Protein AF-A0A183E794-F1 (afdb_monomer)

Secondary structure (DSSP, 8-state):
--TTT----------SEEEEEEEE-TTSSEEEEEEEE--SSSS-EEEEEEEE-SSSS-EEEEEE-SSEEEEEEEPTTSSEEEEEEE-SSEEEEEEEE--TTSSS-EEEEEPPPEET--EEEE-TTSSEEEEE--S-TT-EEEEEE-SSSS-EEEEEEE-TT--EEEE-TTSSEEEEEE-GGG-SS--EEEEEETT--EEEEEE-TT-----PPP-------HHHHHHHHHHHHHHHHHHHHHHHHHHHHHTT-

Mean predicted aligned error: 6.72 Å

pLDDT: mean 90.17, std 8.59, range [39.03, 98.19]

Foldseek 3Di:
DDPPVPDDQDDDDDPQWDDWDWAAAPVNQKIKIWTWHDDVDPHTWIKIWMWGNPDPHTDIAIDTDPAAWQEKDDFHVFQKIWTWGDDPFWIKIWMWGDDVVDRHTHTQDIDDTDGAFRDKDAQLVGQKIWTWHALAQFTKIWIWGRPDSHIDTLDIDTDGQFHDWDHANRSQKIKTFRAPVSDPDFGWMWIAGSSGHTDDTDTDPHHHDDDHDDDDDDDDDPVVVVVCVVCVVVVVVVVVVVVVVVVVVVVVD

Nearest PDB structures (foldseek):
  9bln-assembly1_U  TM=9.474E-01  e=1.800E-17  Homo sapiens
  8oz0-assembly1_I  TM=9.091E-01  e=5.716E-17  Homo sapiens
  5a5u-assembly1_B  TM=8.959E-01  e=1.758E-14  Oryctolagus cuniculus
  7qp7-assembly1_1  TM=9.131E-01  e=5.818E-15  Homo sapiens
  8pj2-assembly1_1  TM=8.937E-01  e=4.566E-14  Homo sapiens

InterPro domains:
  IPR011042 Six-bladed beta-propeller, TolB-like [G3DSA:2.120.10.30] (15-206)
  IPR011400 Eukaryotic translation initiation factor 3 subunit B [PTHR14068] (1-251)
  IPR013979 Translation initiation factor, beta propellor-like domain [PF08662] (13-209)

Radius of gyration: 21.11 Å; Cα contacts (8 Å, |Δi|>4): 544; chains: 1; bounding box: 48×58×54 Å

Structure (mmCIF, N/CA/C/O backbone):
data_AF-A0A183E794-F1
#
_entry.id   AF-A0A183E794-F1
#
loop_
_atom_site.group_PDB
_atom_site.id
_atom_site.type_symbol
_atom_site.label_atom_id
_atom_site.label_alt_id
_atom_site.label_comp_id
_atom_site.label_asym_id
_atom_site.label_entity_id
_atom_site.label_seq_id
_atom_site.pdbx_PDB_ins_code
_atom_site.Cartn_x
_atom_site.Cartn_y
_atom_site.Cartn_z
_atom_site.occupancy
_atom_site.B_iso_or_equiv
_atom_site.auth_seq_id
_atom_site.auth_comp_id
_atom_site.auth_asym_id
_atom_site.auth_atom_id
_atom_site.pdbx_PDB_model_num
ATOM 1 N N . MET A 1 1 ? -22.871 6.370 8.117 1.00 62.88 1 MET A N 1
ATOM 2 C CA . MET A 1 1 ? -24.328 6.125 8.143 1.00 62.88 1 MET A CA 1
ATOM 3 C C . MET A 1 1 ? -24.559 4.835 7.399 1.00 62.88 1 MET A C 1
ATOM 5 O O . MET A 1 1 ? -23.920 4.647 6.373 1.00 62.88 1 MET A O 1
ATOM 9 N N . GLU A 1 2 ? -25.387 3.951 7.934 1.00 83.31 2 GLU A N 1
ATOM 10 C CA . GLU A 1 2 ? -25.793 2.742 7.220 1.00 83.31 2 GLU A CA 1
ATOM 11 C C . GLU A 1 2 ? -26.715 3.125 6.057 1.00 83.31 2 GLU A C 1
ATOM 13 O O . GLU A 1 2 ? -27.574 3.996 6.200 1.00 83.31 2 GLU A O 1
ATOM 18 N N . PHE A 1 3 ? -26.532 2.497 4.900 1.00 82.62 3 PHE A N 1
ATOM 19 C CA . PHE A 1 3 ? -27.451 2.610 3.774 1.00 82.62 3 PHE A CA 1
ATOM 20 C C . PHE A 1 3 ? -28.180 1.267 3.618 1.00 82.62 3 PHE A C 1
ATOM 22 O O . PHE A 1 3 ? -27.504 0.241 3.635 1.00 82.62 3 PHE A O 1
ATOM 29 N N . PRO A 1 4 ? -29.522 1.236 3.485 1.00 87.69 4 PRO A N 1
ATOM 30 C CA . PRO A 1 4 ? -30.417 2.369 3.221 1.00 87.69 4 PRO A CA 1
ATOM 31 C C . PRO A 1 4 ? -31.032 3.035 4.466 1.00 87.69 4 PRO A C 1
ATOM 33 O O . PRO A 1 4 ? -31.657 4.082 4.324 1.00 87.69 4 PRO A O 1
ATOM 36 N N . SER A 1 5 ? -30.864 2.479 5.674 1.00 90.81 5 SER A N 1
ATOM 37 C CA . SER A 1 5 ? -31.567 2.930 6.897 1.00 90.81 5 SER A CA 1
ATOM 38 C C . SER A 1 5 ? -31.250 4.373 7.325 1.00 90.81 5 SER A C 1
ATOM 40 O O . SER A 1 5 ? -31.976 4.961 8.125 1.00 90.81 5 SER A O 1
ATOM 42 N N . LYS A 1 6 ? -30.143 4.943 6.827 1.00 89.56 6 LYS A N 1
ATOM 43 C CA . LYS A 1 6 ? -29.558 6.237 7.221 1.00 89.56 6 LYS A CA 1
ATOM 44 C C . LYS A 1 6 ? -29.230 6.331 8.715 1.00 89.56 6 LYS A C 1
ATOM 46 O O . LYS A 1 6 ? -28.924 7.414 9.216 1.00 89.56 6 LYS A O 1
ATOM 51 N N . LYS A 1 7 ? -29.216 5.206 9.439 1.00 90.50 7 LYS A N 1
ATOM 52 C CA . LYS A 1 7 ? -28.886 5.186 10.864 1.00 90.50 7 LYS A CA 1
ATOM 53 C C . LYS A 1 7 ? -27.408 5.515 11.069 1.00 90.50 7 LYS A C 1
ATOM 55 O O . LYS A 1 7 ? -26.509 5.029 10.372 1.00 90.50 7 LYS A O 1
ATOM 60 N N . LYS A 1 8 ? -27.128 6.366 12.053 1.00 89.19 8 LYS A N 1
ATOM 61 C CA . LYS A 1 8 ? -25.763 6.679 12.473 1.00 89.19 8 LYS A CA 1
ATOM 62 C C . LYS A 1 8 ? -25.237 5.556 13.370 1.00 89.19 8 LYS A C 1
ATOM 64 O O . LYS A 1 8 ? -25.681 5.428 14.502 1.00 89.19 8 LYS A O 1
ATOM 69 N N . LEU A 1 9 ? -24.291 4.769 12.857 1.00 89.31 9 LEU A N 1
ATOM 70 C CA . LEU A 1 9 ? -23.692 3.646 13.591 1.00 89.31 9 LEU A CA 1
ATOM 71 C C . LEU A 1 9 ? -22.600 4.091 14.577 1.00 89.31 9 LEU A C 1
ATOM 73 O O . LEU A 1 9 ? -22.528 3.599 15.694 1.00 89.31 9 LEU A O 1
ATOM 77 N N . ARG A 1 10 ? -21.755 5.051 14.180 1.00 90.38 10 ARG A N 1
ATOM 78 C CA . ARG A 1 10 ? -20.635 5.545 14.994 1.00 90.38 10 ARG A CA 1
ATOM 79 C C . ARG A 1 10 ? -20.329 7.004 14.667 1.00 90.38 10 ARG A C 1
ATOM 81 O O . ARG A 1 10 ? -20.550 7.453 13.542 1.00 90.38 10 ARG A O 1
ATOM 88 N N . ALA A 1 11 ? -19.819 7.744 15.648 1.00 90.25 11 ALA A N 1
ATOM 89 C CA . ALA A 1 11 ? -19.106 8.996 15.420 1.00 90.25 11 ALA A CA 1
ATOM 90 C C . ALA A 1 11 ? -17.963 9.153 16.412 1.00 90.25 11 ALA A C 1
ATOM 92 O O . ALA A 1 11 ? -18.148 8.945 17.607 1.00 90.25 11 ALA A O 1
ATOM 93 N N . GLN A 1 12 ? -16.823 9.594 15.893 1.00 90.62 12 GLN A N 1
ATOM 94 C CA . GLN A 1 12 ? -15.693 10.064 16.674 1.00 90.62 12 GLN A CA 1
ATOM 95 C C . GLN A 1 12 ? -15.629 11.584 16.528 1.00 90.62 12 GLN A C 1
ATOM 97 O O . GLN A 1 12 ? -15.683 12.100 15.413 1.00 90.62 12 GLN A O 1
ATOM 102 N N . ARG A 1 13 ? -15.553 12.308 17.647 1.00 92.38 13 ARG A N 1
ATOM 103 C CA . ARG A 1 13 ? -15.325 13.758 17.639 1.00 92.38 13 ARG A CA 1
ATOM 104 C C . ARG A 1 13 ? -13.831 14.003 17.813 1.00 92.38 13 ARG A C 1
ATOM 106 O O . ARG A 1 13 ? -13.244 13.507 18.772 1.00 92.38 13 ARG A O 1
ATOM 113 N N . ILE A 1 14 ? -13.238 14.741 16.883 1.00 91.69 14 ILE A N 1
ATOM 114 C CA . ILE A 1 14 ? -11.827 15.130 16.901 1.00 91.69 14 ILE A CA 1
ATOM 115 C C . ILE A 1 14 ? -11.792 16.651 16.772 1.00 91.69 14 ILE A C 1
ATOM 117 O O . ILE A 1 14 ? -12.511 17.216 15.952 1.00 91.69 14 ILE A O 1
ATOM 121 N N . PHE A 1 15 ? -11.001 17.307 17.616 1.00 90.25 15 PHE A N 1
ATOM 122 C CA . PHE A 1 15 ? -10.906 18.763 17.666 1.00 90.25 15 PHE A CA 1
ATOM 123 C C . PHE A 1 15 ? -9.610 19.249 17.022 1.00 90.25 15 PHE A C 1
ATOM 125 O O . PHE A 1 15 ? -8.628 18.510 16.952 1.00 90.25 15 PHE A O 1
ATOM 132 N N . SER A 1 16 ? -9.630 20.505 16.573 1.00 91.94 16 SER A N 1
ATOM 133 C CA . SER A 1 16 ? -8.487 21.195 15.969 1.00 91.94 16 SER A CA 1
ATOM 134 C C . SER A 1 16 ? -7.890 20.490 14.747 1.00 91.94 16 SER A C 1
ATOM 136 O O . SER A 1 16 ? -6.675 20.476 14.570 1.00 91.94 16 SER A O 1
ATOM 138 N N . VAL A 1 17 ? -8.738 19.887 13.913 1.00 93.06 17 VAL A N 1
ATOM 139 C CA . VAL A 1 17 ? -8.325 19.185 12.691 1.00 93.06 17 VAL A CA 1
ATOM 140 C C . VAL A 1 17 ? -8.197 20.174 11.538 1.00 93.06 17 VAL A C 1
ATOM 142 O O . VAL A 1 17 ? -9.116 20.957 11.301 1.00 93.06 17 VAL A O 1
ATOM 145 N N . SER A 1 18 ? -7.086 20.114 10.809 1.00 92.56 18 SER A N 1
ATOM 146 C CA . SER A 1 18 ? -6.865 20.905 9.594 1.00 92.56 18 SER A CA 1
ATOM 147 C C . SER A 1 18 ? -7.159 20.134 8.319 1.00 92.56 18 SER A C 1
ATOM 149 O O . SER A 1 18 ? -7.733 20.681 7.381 1.00 92.56 18 SER A O 1
ATOM 151 N N . SER A 1 19 ? -6.784 18.857 8.291 1.00 92.88 19 SER A N 1
ATOM 152 C CA . SER A 1 19 ? -6.969 17.981 7.143 1.00 92.88 19 SER A CA 1
ATOM 153 C C . SER A 1 19 ? -7.341 16.571 7.598 1.00 92.88 19 SER A C 1
ATOM 155 O O . SER A 1 19 ? -6.956 16.121 8.682 1.00 92.88 19 SER A O 1
ATOM 157 N N . ALA A 1 20 ? -8.125 15.880 6.769 1.00 94.75 20 ALA A N 1
ATOM 158 C CA . ALA A 1 20 ? -8.504 14.493 6.990 1.00 94.75 20 ALA A CA 1
ATOM 159 C C . ALA A 1 20 ? -8.452 13.706 5.677 1.00 94.75 20 ALA A C 1
ATOM 161 O O . ALA A 1 20 ? -9.029 14.129 4.675 1.00 94.75 20 ALA A O 1
ATOM 162 N N . HIS A 1 21 ? -7.794 12.548 5.696 1.00 96.75 21 HIS A N 1
ATOM 163 C CA . HIS A 1 21 ? -7.716 11.626 4.562 1.00 96.75 21 HIS A CA 1
ATOM 164 C C . HIS A 1 21 ? -8.281 10.267 4.970 1.00 96.75 21 HIS A C 1
ATOM 166 O O . HIS A 1 21 ? -7.918 9.728 6.012 1.00 96.75 21 HIS A O 1
ATOM 172 N N . LEU A 1 22 ? -9.187 9.721 4.159 1.00 97.12 22 LEU A N 1
ATOM 173 C CA . LEU A 1 22 ? -9.930 8.501 4.471 1.00 97.12 22 LEU A CA 1
ATOM 174 C C . LEU A 1 22 ? -9.471 7.342 3.582 1.00 97.12 22 LEU A C 1
ATOM 176 O O . LEU A 1 22 ? -9.500 7.445 2.356 1.00 97.12 22 LEU A O 1
ATOM 180 N N . PHE A 1 23 ? -9.113 6.223 4.205 1.00 97.06 23 PHE A N 1
ATOM 181 C CA . PHE A 1 23 ? -8.609 5.017 3.556 1.00 97.06 23 PHE A CA 1
ATOM 182 C C . PHE A 1 23 ? -9.483 3.823 3.936 1.00 97.06 23 PHE A C 1
ATOM 184 O O . PHE A 1 23 ? -9.354 3.256 5.024 1.00 97.06 23 PHE A O 1
ATOM 191 N N . TRP A 1 24 ? -10.378 3.434 3.033 1.00 95.56 24 TRP A N 1
ATOM 192 C CA . TRP A 1 24 ? -11.158 2.208 3.177 1.00 95.56 24 TRP A CA 1
ATOM 193 C C . TRP A 1 24 ? -10.325 0.999 2.784 1.00 95.56 24 TRP A C 1
ATOM 195 O O . TRP A 1 24 ? -9.630 1.011 1.763 1.00 95.56 24 TRP A O 1
ATOM 205 N N . ASN A 1 25 ? -10.429 -0.068 3.564 1.00 93.31 25 ASN A N 1
ATOM 206 C CA . ASN A 1 25 ? -9.899 -1.344 3.128 1.00 93.31 25 ASN A CA 1
ATOM 207 C C . ASN A 1 25 ? -10.763 -1.922 1.989 1.00 93.31 25 ASN A C 1
ATOM 209 O O . ASN A 1 25 ? -11.907 -1.519 1.770 1.00 93.31 25 ASN A O 1
ATOM 213 N N . LYS A 1 26 ? -10.220 -2.891 1.246 1.00 88.31 26 LYS A N 1
ATOM 214 C CA . LYS A 1 26 ? -10.883 -3.436 0.046 1.00 88.31 26 LYS A CA 1
ATOM 215 C C . LYS A 1 26 ? -12.232 -4.103 0.321 1.00 88.31 26 LYS A C 1
ATOM 217 O O . LYS A 1 26 ? -13.080 -4.094 -0.564 1.00 88.31 26 LYS A O 1
ATOM 222 N N . ASN A 1 27 ? -12.427 -4.638 1.525 1.00 88.88 27 ASN A N 1
ATOM 223 C CA . ASN A 1 27 ? -13.662 -5.324 1.905 1.00 88.88 27 ASN A CA 1
ATOM 224 C C . ASN A 1 27 ? -14.712 -4.370 2.498 1.00 88.88 27 ASN A C 1
ATOM 226 O O . ASN A 1 27 ? -15.841 -4.788 2.727 1.00 88.88 27 ASN A O 1
ATOM 230 N N . GLY A 1 28 ? -14.360 -3.102 2.741 1.00 90.94 28 GLY A N 1
ATOM 231 C CA . GLY A 1 28 ? -15.245 -2.113 3.360 1.00 90.94 28 GLY A CA 1
ATOM 232 C C . GLY A 1 28 ? -15.526 -2.352 4.847 1.00 90.94 28 GLY A C 1
ATOM 233 O O . GLY A 1 28 ? -16.407 -1.705 5.404 1.00 90.94 28 GLY A O 1
ATOM 234 N N . ASP A 1 29 ? -14.797 -3.263 5.492 1.00 91.56 29 ASP A N 1
ATOM 235 C CA . ASP A 1 29 ? -14.970 -3.601 6.908 1.00 91.56 29 ASP A CA 1
ATOM 236 C C . ASP A 1 29 ? -14.105 -2.736 7.844 1.00 91.56 29 ASP A C 1
ATOM 238 O O . ASP A 1 29 ? -14.343 -2.704 9.051 1.00 91.56 29 ASP A O 1
ATOM 242 N N . ARG A 1 30 ? -13.130 -1.998 7.298 1.00 94.00 30 ARG A N 1
ATOM 243 C CA . ARG A 1 30 ? -12.239 -1.110 8.048 1.00 94.00 30 ARG A CA 1
ATOM 244 C C . ARG A 1 30 ? -12.015 0.208 7.331 1.00 94.00 30 ARG A C 1
ATOM 246 O O . ARG A 1 30 ? -11.861 0.262 6.108 1.00 94.00 30 ARG A O 1
ATOM 253 N N . LEU A 1 31 ? -11.922 1.264 8.128 1.00 95.62 31 LEU A N 1
ATOM 254 C CA . LEU A 1 31 ? -11.607 2.615 7.682 1.00 95.62 31 LEU A CA 1
ATOM 255 C C . LEU A 1 31 ? -10.466 3.170 8.531 1.00 95.62 31 LEU A C 1
ATOM 257 O O . LEU A 1 31 ? -10.585 3.231 9.749 1.00 95.62 31 LEU A O 1
ATOM 261 N N . ALA A 1 32 ? -9.395 3.628 7.890 1.00 97.00 32 ALA A N 1
ATOM 262 C CA . ALA A 1 32 ? -8.411 4.498 8.522 1.00 97.00 32 ALA A CA 1
ATOM 263 C C . ALA A 1 32 ? -8.717 5.950 8.152 1.00 97.00 32 ALA A C 1
ATOM 265 O O . ALA A 1 32 ? -8.878 6.275 6.977 1.00 97.00 32 ALA A O 1
ATOM 266 N N . ALA A 1 33 ? -8.781 6.823 9.146 1.00 97.31 33 ALA A N 1
ATOM 267 C CA . ALA A 1 33 ? -8.783 8.263 8.967 1.00 97.31 33 ALA A CA 1
ATOM 268 C C . ALA A 1 33 ? -7.425 8.794 9.426 1.00 97.31 33 ALA A C 1
ATOM 270 O O . ALA A 1 33 ? -7.069 8.654 10.589 1.00 97.31 33 ALA A O 1
ATOM 271 N N . HIS A 1 34 ? -6.650 9.366 8.512 1.00 97.44 34 HIS A N 1
ATOM 272 C CA . HIS A 1 34 ? -5.503 10.186 8.880 1.00 97.44 34 HIS A CA 1
ATOM 273 C C . HIS A 1 34 ? -6.007 11.596 9.178 1.00 97.44 34 HIS A C 1
ATOM 275 O O . HIS A 1 34 ? -6.715 12.165 8.343 1.00 97.44 34 HIS A O 1
ATOM 281 N N . THR A 1 35 ? -5.637 12.158 10.327 1.00 96.00 35 THR A N 1
ATOM 282 C CA . THR A 1 35 ? -5.944 13.544 10.691 1.00 96.00 35 THR A CA 1
ATOM 283 C C . THR A 1 35 ? -4.687 14.317 11.062 1.00 96.00 35 THR A C 1
ATOM 285 O O . THR A 1 35 ? -3.868 13.856 11.858 1.00 96.00 35 THR A O 1
ATOM 288 N N . GLU A 1 36 ? -4.560 15.528 10.525 1.00 94.56 36 GLU A N 1
ATOM 289 C CA . GLU A 1 36 ? -3.590 16.515 11.002 1.00 94.56 36 GLU A CA 1
ATOM 290 C C . GLU A 1 36 ? -4.268 17.435 12.008 1.00 94.56 36 GLU A C 1
ATOM 292 O O . GLU A 1 36 ? -5.345 17.982 11.746 1.00 94.56 36 GLU A O 1
ATOM 297 N N . ARG A 1 37 ? -3.653 17.582 13.182 1.00 91.19 37 ARG A N 1
ATOM 298 C CA . ARG A 1 37 ? -4.234 18.315 14.306 1.00 91.19 37 ARG A CA 1
ATOM 299 C C . ARG A 1 37 ? -3.317 19.446 14.745 1.00 91.19 37 ARG A C 1
ATOM 301 O O . ARG A 1 37 ? -2.137 19.224 15.003 1.00 91.19 37 ARG A O 1
ATOM 308 N N . TYR A 1 38 ? -3.867 20.643 14.911 1.00 85.19 38 TYR A N 1
ATOM 309 C CA . TYR A 1 38 ? -3.161 21.767 15.517 1.00 85.19 38 TYR A CA 1
ATOM 310 C C . TYR A 1 38 ? -3.427 21.802 17.020 1.00 85.19 38 TYR A C 1
ATOM 312 O O . TYR A 1 38 ? -4.559 21.948 17.478 1.00 85.19 38 TYR A O 1
ATOM 320 N N . GLN A 1 39 ? -2.374 21.706 17.820 1.00 74.25 39 GLN A N 1
ATOM 321 C CA . GLN A 1 39 ? -2.439 22.186 19.199 1.00 74.25 39 GLN A CA 1
ATOM 322 C C . GLN A 1 39 ? -1.945 23.632 19.245 1.00 74.25 39 GLN A C 1
ATOM 324 O O . GLN A 1 39 ? -1.486 24.165 18.246 1.00 74.25 39 GLN A O 1
ATOM 329 N N . LYS A 1 40 ? -1.982 24.276 20.415 1.00 68.62 40 LYS A N 1
ATOM 330 C CA . LYS A 1 40 ? -1.431 25.631 20.628 1.00 68.62 40 LYS A CA 1
ATOM 331 C C . LYS A 1 40 ? 0.063 25.784 20.233 1.00 68.62 40 LYS A C 1
ATOM 333 O O . LYS A 1 40 ? 0.603 26.876 20.348 1.00 68.62 40 LYS A O 1
ATOM 338 N N . LYS A 1 41 ? 0.739 24.702 19.816 1.00 60.38 41 LYS A N 1
ATOM 339 C CA . LYS A 1 41 ? 2.111 24.667 19.289 1.00 60.38 41 LYS A CA 1
ATOM 340 C C . LYS A 1 41 ? 2.116 24.847 17.765 1.00 60.38 41 LYS A C 1
ATOM 342 O O . LYS A 1 41 ? 1.203 24.410 17.082 1.00 60.38 41 LYS A O 1
ATOM 347 N N . ILE A 1 42 ? 3.200 25.426 17.250 1.00 68.38 42 ILE A N 1
ATOM 348 C CA . ILE A 1 42 ? 3.377 25.810 15.837 1.00 68.38 42 ILE A CA 1
ATOM 349 C C . ILE A 1 42 ? 3.315 24.609 14.867 1.00 68.38 42 ILE A C 1
ATOM 351 O O . ILE A 1 42 ? 2.900 24.778 13.724 1.00 68.38 42 ILE A O 1
ATOM 355 N N . ASN A 1 43 ? 3.659 23.394 15.315 1.00 77.25 43 ASN A N 1
ATOM 356 C CA . ASN A 1 43 ? 3.723 22.215 14.446 1.00 77.25 43 ASN A CA 1
ATOM 357 C C . ASN A 1 43 ? 2.481 21.315 14.598 1.00 77.25 43 ASN A C 1
ATOM 359 O O . ASN A 1 43 ? 2.135 20.963 15.733 1.00 77.25 43 ASN A O 1
ATOM 363 N N . PRO A 1 44 ? 1.835 20.906 13.487 1.00 84.44 44 PRO A N 1
ATOM 364 C CA . PRO A 1 44 ? 0.716 19.972 13.526 1.00 84.44 44 PRO A CA 1
ATOM 365 C C . PRO A 1 44 ? 1.179 18.571 13.952 1.00 84.44 44 PRO A C 1
ATOM 367 O O . PRO A 1 44 ? 2.296 18.153 13.646 1.00 84.44 44 PRO A O 1
ATOM 370 N N . THR A 1 45 ? 0.315 17.831 14.649 1.00 90.50 45 THR A N 1
ATOM 371 C CA . THR A 1 45 ? 0.525 16.415 14.982 1.00 90.50 45 THR A CA 1
ATOM 372 C C . THR A 1 45 ? -0.347 15.533 14.096 1.00 90.50 45 THR A C 1
ATOM 374 O O . THR A 1 45 ? -1.550 15.773 13.968 1.00 90.50 45 THR A O 1
ATOM 377 N N . SER A 1 46 ? 0.239 14.491 13.504 1.00 94.25 46 SER A N 1
ATOM 378 C CA . SER A 1 46 ? -0.487 13.540 12.656 1.00 94.25 46 SER A CA 1
ATOM 379 C C . SER A 1 46 ? -0.981 12.352 13.480 1.00 94.25 46 SER A C 1
ATOM 381 O O . SER A 1 46 ? -0.248 11.789 14.298 1.00 94.25 46 SER A O 1
ATOM 383 N N . HIS A 1 47 ? -2.229 11.954 13.261 1.00 95.19 47 HIS A N 1
ATOM 384 C CA . HIS A 1 47 ? -2.862 10.814 13.918 1.00 95.19 47 HIS A CA 1
ATOM 385 C C . HIS A 1 47 ? -3.538 9.909 12.894 1.00 95.19 47 HIS A C 1
ATOM 387 O O . HIS A 1 47 ? -3.948 10.367 11.828 1.00 95.19 47 HIS A O 1
ATOM 393 N N . ILE A 1 48 ? -3.672 8.629 13.234 1.00 96.56 48 ILE A N 1
ATOM 394 C CA . ILE A 1 48 ? -4.497 7.680 12.491 1.00 96.56 48 ILE A CA 1
ATOM 395 C C . ILE A 1 48 ? -5.564 7.121 13.427 1.00 96.56 48 ILE A C 1
ATOM 397 O O . ILE A 1 48 ? -5.254 6.541 14.472 1.00 96.56 48 ILE A O 1
ATOM 401 N N . GLU A 1 49 ? -6.822 7.272 13.026 1.00 95.25 49 GLU A N 1
ATOM 402 C CA . GLU A 1 49 ? -7.972 6.637 13.653 1.00 95.25 49 GLU A CA 1
ATOM 403 C C . GLU A 1 49 ? -8.430 5.452 12.811 1.00 95.25 49 GLU A C 1
ATOM 405 O O . GLU A 1 49 ? -8.800 5.609 11.650 1.00 95.25 49 GLU A O 1
ATOM 410 N N . ILE A 1 50 ? -8.434 4.263 13.398 1.00 95.56 50 ILE A N 1
ATOM 411 C CA . ILE A 1 50 ? -8.854 3.031 12.737 1.00 95.56 50 ILE A CA 1
ATOM 412 C C . ILE A 1 50 ? -10.218 2.639 13.278 1.00 95.56 50 ILE A C 1
ATOM 414 O O . ILE A 1 50 ? -10.363 2.349 14.463 1.00 95.56 50 ILE A O 1
ATOM 418 N N . PHE A 1 51 ? -11.206 2.623 12.394 1.00 94.56 51 PHE A N 1
ATOM 419 C CA . PHE A 1 51 ? -12.546 2.125 12.642 1.00 94.56 51 PHE A CA 1
ATOM 420 C C . PHE A 1 51 ? -12.618 0.679 12.152 1.00 94.56 51 PHE A C 1
ATOM 422 O O . PHE A 1 51 ? -12.420 0.437 10.959 1.00 94.56 51 PHE A O 1
ATOM 429 N N . ASP A 1 52 ? -12.914 -0.263 13.046 1.00 92.38 52 ASP A N 1
ATOM 430 C CA . ASP A 1 52 ? -13.172 -1.663 12.690 1.00 92.38 52 ASP A CA 1
ATOM 431 C C . ASP A 1 52 ? -14.670 -1.950 12.810 1.00 92.38 52 ASP A C 1
ATOM 433 O O . ASP A 1 52 ? -15.252 -1.847 13.893 1.00 92.38 52 ASP A O 1
ATOM 437 N N . ALA A 1 53 ? -15.297 -2.262 11.677 1.00 90.81 53 ALA A N 1
ATOM 438 C CA . ALA A 1 53 ? -16.725 -2.522 11.548 1.00 90.81 53 ALA A CA 1
ATOM 439 C C . ALA A 1 53 ? -17.063 -4.022 11.445 1.00 90.81 53 ALA A C 1
ATOM 441 O O . ALA A 1 53 ? -18.208 -4.356 11.148 1.00 90.81 53 ALA A O 1
ATOM 442 N N . ARG A 1 54 ? -16.105 -4.933 11.686 1.00 88.44 54 ARG A N 1
ATOM 443 C CA . ARG A 1 54 ? -16.366 -6.388 11.702 1.00 88.44 54 ARG A CA 1
ATOM 444 C C . ARG A 1 54 ? -17.167 -6.836 12.927 1.00 88.44 54 ARG A C 1
ATOM 446 O O . ARG A 1 54 ? -17.870 -7.842 12.870 1.00 88.44 54 ARG A O 1
ATOM 453 N N . GLY A 1 55 ? -17.024 -6.123 14.044 1.00 83.81 55 GLY A N 1
ATOM 454 C CA . GLY A 1 55 ? -17.754 -6.388 15.283 1.00 83.81 55 GLY A CA 1
ATOM 455 C C . GLY A 1 55 ? -19.190 -5.856 15.259 1.00 83.81 55 GLY A C 1
ATOM 456 O O . GLY A 1 55 ? -19.556 -5.041 14.417 1.00 83.81 55 GLY A O 1
ATOM 457 N N . LYS A 1 56 ? -20.004 -6.280 16.238 1.00 83.06 56 LYS A N 1
ATOM 458 C CA . LYS A 1 56 ? -21.369 -5.754 16.440 1.00 83.06 56 LYS A CA 1
ATOM 459 C C . LYS A 1 56 ? -21.370 -4.237 16.667 1.00 83.06 56 LYS A C 1
ATOM 461 O O . LYS A 1 56 ? -22.255 -3.542 16.177 1.00 83.06 56 LYS A O 1
ATOM 466 N N . ASP A 1 57 ? -20.363 -3.750 17.389 1.00 86.38 57 ASP A N 1
ATOM 467 C CA . ASP A 1 57 ? -20.083 -2.333 17.578 1.00 86.38 57 ASP A CA 1
ATOM 468 C C . ASP A 1 57 ? -18.829 -1.940 16.793 1.00 86.38 57 ASP A C 1
ATOM 470 O O . ASP A 1 57 ? -17.841 -2.675 16.775 1.00 86.38 57 ASP A O 1
ATOM 474 N N . ILE A 1 58 ? -18.854 -0.752 16.178 1.00 90.19 58 ILE A N 1
ATOM 475 C CA . ILE A 1 58 ? -17.691 -0.206 15.470 1.00 90.19 58 ILE A CA 1
ATOM 476 C C . ILE A 1 58 ? -16.665 0.256 16.507 1.00 90.19 58 ILE A C 1
ATOM 478 O O . ILE A 1 58 ? -16.868 1.280 17.179 1.00 90.19 58 ILE A O 1
ATOM 482 N N . SER A 1 59 ? -15.567 -0.488 16.632 1.00 91.19 59 SER A N 1
ATOM 483 C CA . SER A 1 59 ? -14.457 -0.128 17.514 1.00 91.19 59 SER A CA 1
ATOM 484 C C . SER A 1 59 ? -13.604 0.966 16.868 1.00 91.19 59 SER A C 1
ATOM 486 O O . SER A 1 59 ? -13.581 1.115 15.645 1.00 91.19 59 SER A O 1
ATOM 488 N N . VAL A 1 60 ? -12.956 1.790 17.696 1.00 91.75 60 VAL A N 1
ATOM 489 C CA . VAL A 1 60 ? -12.097 2.885 17.227 1.00 91.75 60 VAL A CA 1
ATOM 490 C C . VAL A 1 60 ? -10.777 2.829 17.972 1.00 91.75 60 VAL A C 1
ATOM 492 O O . VAL A 1 60 ? -10.756 2.943 19.197 1.00 91.75 60 VAL A O 1
ATOM 495 N N . LEU A 1 61 ? -9.688 2.685 17.225 1.00 92.25 61 LEU A N 1
ATOM 496 C CA . LEU A 1 61 ? -8.322 2.764 17.728 1.00 92.25 61 LEU A CA 1
ATOM 497 C C . LEU A 1 61 ? -7.713 4.087 17.273 1.00 92.25 61 LEU A C 1
ATOM 499 O O . LEU A 1 61 ? -7.922 4.502 16.139 1.00 92.25 61 LEU A O 1
ATOM 503 N N . SER A 1 62 ? -6.958 4.750 18.142 1.00 92.12 62 SER A N 1
ATOM 504 C CA . SER A 1 62 ? -6.279 6.008 17.822 1.00 92.12 62 SER A CA 1
ATOM 505 C C . SER A 1 62 ? -4.791 5.840 18.069 1.00 92.12 62 SER A C 1
ATOM 507 O O . SER A 1 62 ? -4.391 5.503 19.182 1.00 92.12 62 SER A O 1
ATOM 509 N N . MET A 1 63 ? -3.972 6.130 17.062 1.00 93.94 63 MET A N 1
ATOM 510 C CA . MET A 1 63 ? -2.515 6.101 17.179 1.00 93.94 63 MET A CA 1
ATOM 511 C C . MET A 1 63 ? -1.903 7.434 16.717 1.00 93.94 63 MET A C 1
ATOM 513 O O . MET A 1 63 ? -2.226 7.906 15.626 1.00 93.94 63 MET A O 1
ATOM 517 N N . PRO A 1 64 ? -1.050 8.085 17.528 1.00 94.25 64 PRO A N 1
ATOM 518 C CA . PRO A 1 64 ? -0.237 9.201 17.056 1.00 94.25 64 PRO A CA 1
ATOM 519 C C . PRO A 1 64 ? 0.894 8.696 16.149 1.00 94.25 64 PRO A C 1
ATOM 521 O O . PRO A 1 64 ? 1.427 7.605 16.364 1.00 94.25 64 PRO A O 1
ATOM 524 N N . LEU A 1 65 ? 1.284 9.501 15.163 1.00 94.31 65 LEU A N 1
ATOM 525 C CA . LEU A 1 65 ? 2.482 9.270 14.357 1.00 94.31 65 LEU A CA 1
ATOM 526 C C . LEU A 1 65 ? 3.658 10.070 14.926 1.00 94.31 65 LEU A C 1
ATOM 528 O O . LEU A 1 65 ? 3.489 11.196 15.392 1.00 94.31 65 LEU A O 1
ATOM 532 N N . SER A 1 66 ? 4.853 9.480 14.899 1.00 89.62 66 SER A N 1
ATOM 533 C CA . SER A 1 66 ? 6.083 10.121 15.386 1.00 89.62 66 SER A CA 1
ATOM 534 C C . SER A 1 66 ? 6.673 11.137 14.404 1.00 89.62 66 SER A C 1
ATOM 536 O O . SER A 1 66 ? 7.451 11.994 14.806 1.00 89.62 66 SER A O 1
ATOM 538 N N . GLU A 1 67 ? 6.332 11.016 13.122 1.00 92.56 67 GLU A N 1
ATOM 539 C CA . GLU A 1 67 ? 6.819 11.841 12.014 1.00 92.56 67 GLU A CA 1
ATOM 540 C C . GLU A 1 67 ? 5.645 12.209 11.095 1.00 92.56 67 GLU A C 1
ATOM 542 O O . GLU A 1 67 ? 4.540 11.675 11.245 1.00 92.56 67 GLU A O 1
ATOM 547 N N . SER A 1 68 ? 5.882 13.111 10.140 1.00 93.12 68 SER A N 1
ATOM 548 C CA . SER A 1 68 ? 4.848 13.561 9.210 1.00 93.12 68 SER A CA 1
ATOM 549 C C . SER A 1 68 ? 4.342 12.413 8.344 1.00 93.12 68 SER A C 1
ATOM 551 O O . SER A 1 68 ? 5.115 11.595 7.843 1.00 93.12 68 SER A O 1
ATOM 553 N N . PHE A 1 69 ? 3.029 12.368 8.149 1.00 95.94 69 PHE A N 1
ATOM 554 C CA . PHE A 1 69 ? 2.375 11.408 7.271 1.00 95.94 69 PHE A CA 1
ATOM 555 C C . PHE A 1 69 ? 2.747 11.633 5.798 1.00 95.94 69 PHE A C 1
ATOM 557 O O . PHE A 1 69 ? 2.768 12.769 5.329 1.00 95.94 69 PHE A O 1
ATOM 564 N N . ILE A 1 70 ? 2.988 10.550 5.054 1.00 95.69 70 ILE A N 1
ATOM 565 C CA . ILE A 1 70 ? 3.246 10.587 3.605 1.00 95.69 70 ILE A CA 1
ATOM 566 C C . ILE A 1 70 ? 2.200 9.760 2.852 1.00 95.69 70 ILE A C 1
ATOM 568 O O . ILE A 1 70 ? 1.543 10.268 1.946 1.00 95.69 70 ILE A O 1
ATOM 572 N N . ALA A 1 71 ? 2.045 8.483 3.205 1.00 97.00 71 ALA A N 1
ATOM 573 C CA . ALA A 1 71 ? 1.138 7.568 2.513 1.00 97.00 71 ALA A CA 1
ATOM 574 C C . ALA A 1 71 ? 0.625 6.462 3.440 1.00 97.00 71 ALA A C 1
ATOM 576 O O . ALA A 1 71 ? 1.204 6.177 4.488 1.00 97.00 71 ALA A O 1
ATOM 577 N N . PHE A 1 72 ? -0.459 5.814 3.026 1.00 98.12 72 PHE A N 1
ATOM 578 C CA . PHE A 1 72 ? -1.106 4.733 3.757 1.00 98.12 72 PHE A CA 1
ATOM 579 C C . PHE A 1 72 ? -1.633 3.692 2.778 1.00 98.12 72 PHE A C 1
ATOM 581 O O . PHE A 1 72 ? -2.216 4.070 1.761 1.00 98.12 72 PHE A O 1
ATOM 588 N N . ASP A 1 73 ? -1.510 2.407 3.113 1.00 97.94 73 ASP A N 1
ATOM 589 C CA . ASP A 1 73 ? -2.290 1.367 2.441 1.00 97.94 73 ASP A CA 1
ATOM 590 C C . ASP A 1 73 ? -2.593 0.161 3.343 1.00 97.94 73 ASP A C 1
ATOM 592 O O . ASP A 1 73 ? -1.820 -0.195 4.241 1.00 97.94 73 ASP A O 1
ATOM 596 N N . TRP A 1 74 ? -3.733 -0.474 3.074 1.00 97.38 74 TRP A 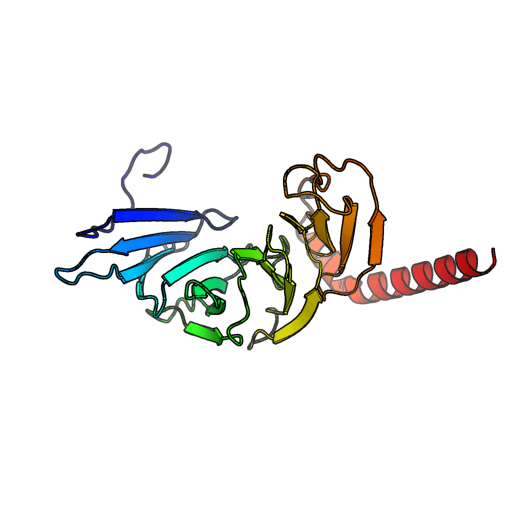N 1
ATOM 597 C CA . TRP A 1 74 ? -4.221 -1.668 3.765 1.00 97.38 74 TRP A CA 1
ATOM 598 C C . TRP A 1 74 ? -3.727 -2.941 3.082 1.00 97.38 74 TRP A C 1
ATOM 600 O O . TRP A 1 74 ? -3.772 -3.032 1.856 1.00 97.38 74 TRP A O 1
ATOM 610 N N . GLU A 1 75 ? -3.395 -3.976 3.857 1.00 96.12 75 GLU A N 1
ATOM 611 C CA . GLU A 1 75 ? -3.316 -5.328 3.303 1.00 96.12 75 GLU A CA 1
ATOM 612 C C . GLU A 1 75 ? -4.717 -5.775 2.837 1.00 96.12 75 GLU A C 1
ATOM 614 O O . GLU A 1 75 ? -5.670 -5.765 3.630 1.00 96.12 75 GLU A O 1
ATOM 619 N N . PRO A 1 76 ? -4.890 -6.189 1.568 1.00 92.12 76 PRO A N 1
ATOM 620 C CA . PRO A 1 76 ? -6.167 -6.694 1.090 1.00 92.12 76 PRO A CA 1
ATOM 621 C C . PRO A 1 76 ? -6.600 -7.940 1.861 1.00 92.12 76 PRO A C 1
ATOM 623 O O . PRO A 1 76 ? -5.857 -8.911 1.949 1.00 92.12 76 PRO A O 1
ATOM 626 N N . SER A 1 77 ? -7.825 -7.921 2.393 1.00 84.00 77 SER A N 1
ATOM 627 C CA . SER A 1 77 ? -8.405 -9.018 3.187 1.00 84.00 77 SER A CA 1
ATOM 628 C C . SER A 1 77 ? -7.567 -9.481 4.389 1.00 84.00 77 SER A C 1
ATOM 630 O O . SER A 1 77 ? -7.792 -10.580 4.888 1.00 84.00 77 SER A O 1
ATOM 632 N N . GLY A 1 78 ? -6.627 -8.656 4.860 1.00 90.38 78 GLY A N 1
ATOM 633 C CA . GLY A 1 78 ? -5.752 -8.966 5.986 1.00 90.38 78 GLY A CA 1
ATOM 634 C C . GLY A 1 78 ? -6.009 -8.107 7.221 1.00 90.38 78 GLY A C 1
ATOM 635 O O . GLY A 1 78 ? -6.974 -7.335 7.302 1.00 90.38 78 GLY A O 1
ATOM 636 N N . ASP A 1 79 ? -5.098 -8.247 8.182 1.00 93.44 79 ASP A N 1
ATOM 637 C CA . ASP A 1 79 ? -5.077 -7.500 9.443 1.00 93.44 79 ASP A CA 1
ATOM 638 C C . ASP A 1 79 ? -3.872 -6.565 9.568 1.00 93.44 79 ASP A C 1
ATOM 640 O O . ASP A 1 79 ? -3.625 -5.993 10.628 1.00 93.44 79 ASP A O 1
ATOM 644 N N . LYS A 1 80 ? -3.128 -6.371 8.476 1.00 96.06 80 LYS A N 1
ATOM 645 C CA . LYS A 1 80 ? -1.977 -5.473 8.426 1.00 96.06 80 LYS A CA 1
ATOM 646 C C . LYS A 1 80 ? -2.286 -4.193 7.658 1.00 96.06 80 LYS A C 1
ATOM 648 O O . LYS A 1 80 ? -3.143 -4.148 6.774 1.00 96.06 80 LYS A O 1
ATOM 653 N N . PHE A 1 81 ? -1.538 -3.147 7.970 1.00 97.25 81 PHE A N 1
ATOM 654 C CA . PHE A 1 81 ? -1.466 -1.935 7.160 1.00 97.25 81 PHE A CA 1
ATOM 655 C C . PHE A 1 81 ? -0.058 -1.363 7.210 1.00 97.25 81 PHE A C 1
ATOM 657 O O . PHE A 1 81 ? 0.718 -1.659 8.121 1.00 97.25 81 PHE A O 1
ATOM 664 N N . CYS A 1 82 ? 0.270 -0.542 6.222 1.00 98.12 82 CYS A N 1
ATOM 665 C CA . CYS A 1 82 ? 1.534 0.170 6.181 1.00 98.12 82 CYS A CA 1
ATOM 666 C C . CYS A 1 82 ? 1.279 1.674 6.170 1.00 98.12 82 CYS A C 1
ATOM 668 O O . CYS A 1 82 ? 0.471 2.174 5.386 1.00 98.12 82 CYS A O 1
ATOM 670 N N . VAL A 1 83 ? 2.009 2.384 7.025 1.00 98.00 83 VAL A N 1
ATOM 671 C CA . VAL A 1 83 ? 2.079 3.843 7.047 1.00 98.00 83 VAL A CA 1
ATOM 672 C C . VAL A 1 83 ? 3.473 4.237 6.598 1.00 98.00 83 VAL A C 1
ATOM 674 O O . VAL A 1 83 ? 4.466 3.755 7.139 1.00 98.00 83 VAL A O 1
ATOM 677 N N . LEU A 1 84 ? 3.552 5.117 5.613 1.00 97.44 84 LEU A N 1
ATOM 678 C CA . LEU A 1 84 ? 4.788 5.790 5.260 1.00 97.44 84 LEU A CA 1
ATOM 679 C C . LEU A 1 84 ? 4.808 7.124 5.986 1.00 97.44 84 LEU A C 1
ATOM 681 O O . LEU A 1 84 ? 3.930 7.962 5.773 1.00 97.44 84 LEU A O 1
ATOM 685 N N . VAL A 1 85 ? 5.799 7.292 6.848 1.00 96.50 85 VAL A N 1
ATOM 686 C CA . VAL A 1 85 ? 6.046 8.541 7.570 1.00 96.50 85 VAL A CA 1
ATOM 687 C C . VAL A 1 85 ? 7.409 9.086 7.183 1.00 96.50 85 VAL A C 1
ATOM 689 O O . VAL A 1 85 ? 8.229 8.347 6.642 1.00 96.50 85 VAL A O 1
ATOM 692 N N . GLY A 1 86 ? 7.675 10.360 7.419 1.00 93.94 86 GLY A N 1
ATOM 693 C CA . GLY A 1 86 ? 8.996 10.890 7.133 1.00 93.94 86 GLY A CA 1
ATOM 694 C C . GLY A 1 86 ? 9.146 12.384 7.316 1.00 93.94 86 GLY A C 1
ATOM 695 O O . GLY A 1 86 ? 8.277 13.090 7.824 1.00 93.94 86 GLY A O 1
ATOM 696 N N . THR A 1 87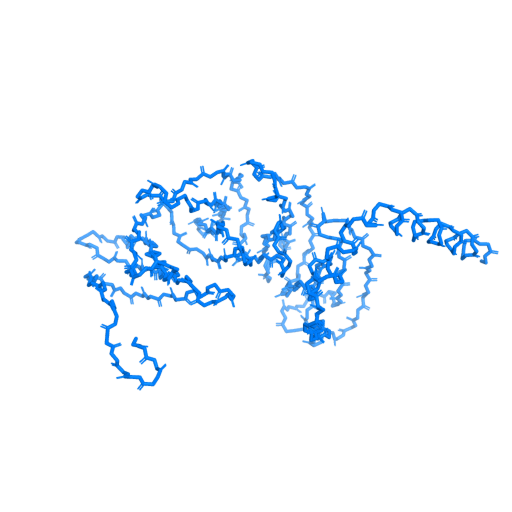 ? 10.293 12.851 6.849 1.00 89.94 87 THR A N 1
ATOM 697 C CA . THR A 1 87 ? 10.657 14.259 6.709 1.00 89.94 87 THR A CA 1
ATOM 698 C C . THR A 1 87 ? 10.677 14.634 5.227 1.00 89.94 87 THR A C 1
ATOM 700 O O . THR A 1 87 ? 10.399 13.815 4.353 1.00 89.94 87 THR A O 1
ATOM 703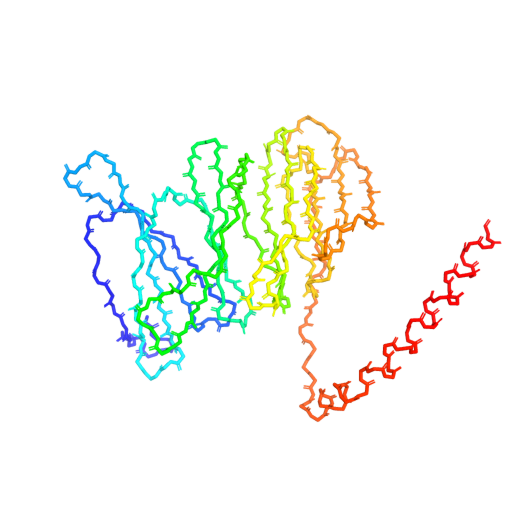 N N . GLN A 1 88 ? 11.069 15.869 4.916 1.00 82.69 88 GLN A N 1
ATOM 704 C CA . GLN A 1 88 ? 11.210 16.334 3.535 1.00 82.69 88 GLN A CA 1
ATOM 705 C C . GLN A 1 88 ? 12.192 15.491 2.692 1.00 82.69 88 GLN A C 1
ATOM 707 O O . GLN A 1 88 ? 12.054 15.438 1.469 1.00 82.69 88 GLN A O 1
ATOM 712 N N . HIS A 1 89 ? 13.173 14.835 3.323 1.00 86.44 89 HIS A N 1
ATOM 713 C CA . HIS A 1 89 ? 14.247 14.117 2.625 1.00 86.44 89 HIS A CA 1
ATOM 714 C C . HIS A 1 89 ? 14.147 12.596 2.747 1.00 86.44 89 HIS A C 1
ATOM 716 O O . HIS A 1 89 ? 14.448 11.879 1.793 1.00 86.44 89 HIS A O 1
ATOM 722 N N . LYS A 1 90 ? 13.727 12.095 3.913 1.00 92.44 90 LYS A N 1
ATOM 723 C CA . LYS A 1 90 ? 13.704 10.661 4.217 1.00 92.44 90 LYS A CA 1
ATOM 724 C C . LYS A 1 90 ? 12.314 10.197 4.597 1.00 92.44 90 LYS A C 1
ATOM 726 O O . LYS A 1 90 ? 11.596 10.902 5.295 1.00 92.44 90 LYS A O 1
ATOM 731 N N . SER A 1 91 ? 11.994 8.982 4.188 1.00 94.88 91 SER A N 1
ATOM 732 C CA . SER A 1 91 ? 10.722 8.315 4.433 1.00 94.88 91 SER A CA 1
ATOM 733 C C . SER A 1 91 ? 10.957 6.915 4.986 1.00 94.88 91 SER A C 1
ATOM 735 O O . SER A 1 91 ? 11.841 6.197 4.512 1.00 94.88 91 SER A O 1
ATOM 737 N N . THR A 1 92 ? 10.133 6.529 5.948 1.00 96.62 92 THR A N 1
ATOM 738 C CA . THR A 1 92 ? 10.241 5.320 6.754 1.00 96.62 92 THR A CA 1
ATOM 739 C C . THR A 1 92 ? 8.938 4.525 6.646 1.00 96.62 92 THR A C 1
ATOM 741 O O . THR A 1 92 ? 7.894 4.987 7.116 1.00 96.62 92 THR A O 1
ATOM 744 N N . PRO A 1 93 ? 8.961 3.334 6.028 1.00 97.44 93 PRO A N 1
ATOM 745 C CA . PRO A 1 93 ? 7.829 2.414 6.045 1.00 97.44 93 PRO A CA 1
ATOM 746 C C . PRO A 1 93 ? 7.647 1.784 7.432 1.00 97.44 93 PRO A C 1
ATOM 748 O O . PRO A 1 93 ? 8.573 1.168 7.971 1.00 97.44 93 PRO A O 1
ATOM 751 N N . LEU A 1 94 ? 6.444 1.908 7.990 1.00 97.75 94 LEU A N 1
ATOM 752 C CA . LEU A 1 94 ? 6.031 1.310 9.259 1.00 97.75 94 LEU A CA 1
ATOM 753 C C . LEU A 1 94 ? 4.870 0.346 9.009 1.00 97.75 94 LEU A C 1
ATOM 755 O O . LEU A 1 94 ? 3.793 0.771 8.587 1.00 97.75 94 LEU A O 1
ATOM 759 N N . ILE A 1 95 ? 5.077 -0.943 9.276 1.00 98.06 95 ILE A N 1
ATOM 760 C CA . ILE A 1 95 ? 4.044 -1.970 9.103 1.00 98.06 95 ILE A CA 1
ATOM 761 C C . ILE A 1 95 ? 3.471 -2.333 10.465 1.00 98.06 95 ILE A C 1
ATOM 763 O O . ILE A 1 95 ? 4.198 -2.736 11.378 1.00 98.06 95 ILE A O 1
ATOM 767 N N . TYR A 1 96 ? 2.153 -2.215 10.576 1.00 97.00 96 TYR A N 1
ATOM 768 C CA . TYR A 1 96 ? 1.396 -2.506 11.781 1.00 97.00 96 TYR A CA 1
ATOM 769 C C . TYR A 1 96 ? 0.484 -3.712 11.578 1.00 97.00 96 TYR A C 1
ATOM 771 O O . TYR A 1 96 ? -0.003 -3.962 10.474 1.00 97.00 96 TYR A O 1
ATOM 779 N N . TYR A 1 97 ? 0.219 -4.416 12.672 1.00 95.69 97 TYR A N 1
ATOM 780 C CA . TYR A 1 97 ? -0.759 -5.489 12.777 1.00 95.69 97 TYR A CA 1
ATOM 781 C C . TYR A 1 97 ? -1.890 -5.090 13.728 1.00 95.69 97 TYR A C 1
ATOM 783 O O . TYR A 1 97 ? -1.655 -4.556 14.818 1.00 95.69 97 TYR A O 1
ATOM 791 N N . LEU A 1 98 ? -3.123 -5.361 13.309 1.00 93.12 98 LEU A N 1
ATOM 792 C CA . LEU A 1 98 ? -4.332 -5.175 14.096 1.00 93.12 98 LEU A CA 1
ATOM 793 C C . LEU A 1 98 ? -4.682 -6.468 14.822 1.00 93.12 98 LEU A C 1
ATOM 795 O O . LEU A 1 98 ? -5.364 -7.341 14.296 1.00 93.12 98 LEU A O 1
ATOM 799 N N . ASP A 1 99 ? -4.231 -6.554 16.066 1.00 89.88 99 ASP A N 1
ATOM 800 C CA . ASP A 1 99 ? -4.659 -7.591 16.992 1.00 89.88 99 ASP A CA 1
ATOM 801 C C . ASP A 1 99 ? -5.977 -7.169 17.651 1.00 89.88 99 ASP A C 1
ATOM 803 O O . ASP A 1 99 ? -6.012 -6.198 18.408 1.00 89.88 99 ASP A O 1
ATOM 807 N N . THR A 1 100 ? -7.060 -7.902 17.387 1.00 81.19 100 THR A N 1
ATOM 808 C CA . THR A 1 100 ? -8.392 -7.612 17.944 1.00 81.19 100 THR A CA 1
ATOM 809 C C . THR A 1 100 ? -8.452 -7.730 19.466 1.00 81.19 100 THR A C 1
ATOM 811 O O . THR A 1 100 ? -9.396 -7.232 20.074 1.00 81.19 100 THR A O 1
ATOM 814 N N . THR A 1 101 ? -7.470 -8.383 20.095 1.00 85.81 101 THR A N 1
ATOM 815 C CA . THR A 1 101 ? -7.377 -8.488 21.559 1.00 85.81 101 THR A CA 1
ATOM 816 C C . THR A 1 101 ? -6.706 -7.274 22.200 1.00 85.81 101 THR A C 1
ATOM 818 O O . THR A 1 101 ? -6.805 -7.082 23.412 1.00 85.81 101 THR A O 1
ATOM 821 N N . LYS A 1 102 ? -6.035 -6.430 21.406 1.00 86.25 102 LYS A N 1
ATOM 822 C CA . LYS A 1 102 ? -5.271 -5.278 21.890 1.00 86.25 102 LYS A CA 1
ATOM 823 C C . LYS A 1 102 ? -5.952 -3.967 21.519 1.00 86.25 102 LYS A C 1
ATOM 825 O O . LYS A 1 102 ? -6.555 -3.812 20.465 1.00 86.25 102 LYS A O 1
ATOM 830 N N . HIS A 1 103 ? -5.774 -2.966 22.374 1.00 81.88 103 HIS A N 1
ATOM 831 C CA . HIS A 1 103 ? -6.324 -1.622 22.169 1.00 81.88 103 HIS A CA 1
ATOM 832 C C . HIS A 1 103 ? -5.416 -0.689 21.351 1.00 81.88 103 HIS A C 1
ATOM 834 O O . HIS A 1 103 ? -5.718 0.495 21.221 1.00 81.88 103 HIS A O 1
ATOM 840 N N . VAL A 1 104 ? -4.294 -1.186 20.817 1.00 87.81 104 VAL A N 1
ATOM 841 C CA . VAL A 1 104 ? -3.344 -0.387 20.029 1.00 87.81 104 VAL A CA 1
ATOM 842 C C . VAL A 1 104 ? -2.783 -1.231 18.880 1.00 87.81 104 VAL A C 1
ATOM 844 O O . VAL A 1 104 ? -2.355 -2.363 19.136 1.00 87.81 104 VAL A O 1
ATOM 847 N N . PRO A 1 105 ? -2.723 -0.699 17.641 1.00 93.94 105 PRO A N 1
ATOM 848 C CA . PRO A 1 105 ? -2.022 -1.350 16.537 1.00 93.94 105 PRO A CA 1
ATOM 849 C C . PRO A 1 105 ? -0.575 -1.677 16.911 1.00 93.94 105 PRO A C 1
ATOM 851 O O . PRO A 1 105 ? 0.148 -0.837 17.446 1.00 93.94 105 PRO A O 1
ATOM 854 N N . GLN A 1 106 ? -0.143 -2.903 16.640 1.00 94.75 106 GLN A N 1
ATOM 855 C CA . GLN A 1 106 ? 1.188 -3.372 17.014 1.00 94.75 106 GLN A CA 1
ATOM 856 C C . GLN A 1 106 ? 2.157 -3.121 15.864 1.00 94.75 106 GLN A C 1
ATOM 858 O O . GLN A 1 106 ? 1.926 -3.607 14.761 1.00 94.75 106 GLN A O 1
ATOM 863 N N . LEU A 1 107 ? 3.236 -2.375 16.105 1.00 96.19 107 LEU A N 1
ATOM 864 C CA . LEU A 1 107 ? 4.301 -2.215 15.116 1.00 96.19 107 LEU A CA 1
ATOM 865 C C . LEU A 1 107 ? 5.052 -3.545 14.982 1.00 96.19 107 LEU A C 1
ATOM 867 O O . LEU A 1 107 ? 5.673 -3.993 15.943 1.00 96.19 107 LEU A O 1
ATOM 871 N N . ILE A 1 108 ? 4.990 -4.166 13.804 1.00 96.75 108 ILE A N 1
ATOM 872 C CA . ILE A 1 108 ? 5.636 -5.463 13.538 1.00 96.75 108 ILE A CA 1
ATOM 873 C C . ILE A 1 108 ? 6.905 -5.330 12.695 1.00 96.75 108 ILE A C 1
ATOM 875 O O . ILE A 1 108 ? 7.740 -6.229 12.705 1.00 96.75 108 ILE A O 1
ATOM 879 N N . SER A 1 109 ? 7.064 -4.224 11.962 1.00 97.25 109 SER A N 1
ATOM 880 C CA . SER A 1 109 ? 8.300 -3.923 11.241 1.00 97.25 109 SER A CA 1
ATOM 881 C C . SER A 1 109 ? 8.466 -2.425 11.003 1.00 97.25 109 SER A C 1
ATOM 883 O O . SER A 1 109 ? 7.502 -1.711 10.713 1.00 97.25 109 SER A O 1
ATOM 885 N N . LYS A 1 110 ? 9.714 -1.969 11.115 1.00 96.62 110 LYS A N 1
ATOM 886 C CA . LYS A 1 110 ? 10.176 -0.621 10.784 1.00 96.62 110 LYS A CA 1
ATOM 887 C C . LYS A 1 110 ? 11.380 -0.764 9.863 1.00 96.62 110 LYS A C 1
ATOM 889 O O . LYS A 1 110 ? 12.400 -1.313 10.272 1.00 96.62 110 LYS A O 1
ATOM 894 N N . PHE A 1 111 ? 11.257 -0.263 8.641 1.00 96.00 111 PHE A N 1
ATOM 895 C CA . PHE A 1 111 ? 12.352 -0.277 7.673 1.00 96.00 111 PHE A CA 1
ATOM 896 C C . PHE A 1 111 ? 13.254 0.946 7.851 1.00 96.00 111 PHE A C 1
ATOM 898 O O . PHE A 1 111 ? 12.855 1.941 8.456 1.00 96.00 111 PHE A O 1
ATOM 905 N N . GLU A 1 112 ? 14.482 0.870 7.343 1.00 91.94 112 GLU A N 1
ATOM 906 C CA . GLU A 1 112 ? 15.421 1.990 7.402 1.00 91.94 112 GLU A CA 1
ATOM 907 C C . GLU A 1 112 ? 14.890 3.201 6.616 1.00 91.94 112 GLU A C 1
ATOM 909 O O . GLU A 1 112 ? 14.324 3.023 5.531 1.00 91.94 112 GLU A O 1
ATOM 914 N N . PRO A 1 113 ? 15.074 4.435 7.123 1.00 91.12 113 PRO A N 1
ATOM 915 C CA . PRO A 1 113 ? 14.689 5.633 6.391 1.00 91.12 113 PRO A CA 1
ATOM 916 C C . PRO A 1 113 ? 15.474 5.746 5.080 1.00 91.12 113 PRO A C 1
ATOM 918 O O . PRO A 1 113 ? 16.701 5.868 5.094 1.00 91.12 113 PRO A O 1
ATOM 921 N N . MET A 1 114 ? 14.767 5.764 3.953 1.00 89.12 114 MET A N 1
ATOM 922 C CA . MET A 1 114 ? 15.357 5.923 2.619 1.00 89.12 114 MET A CA 1
ATOM 923 C C . MET A 1 114 ? 14.882 7.211 1.958 1.00 89.12 114 MET A C 1
ATOM 925 O O . MET A 1 114 ? 13.901 7.823 2.391 1.00 89.12 1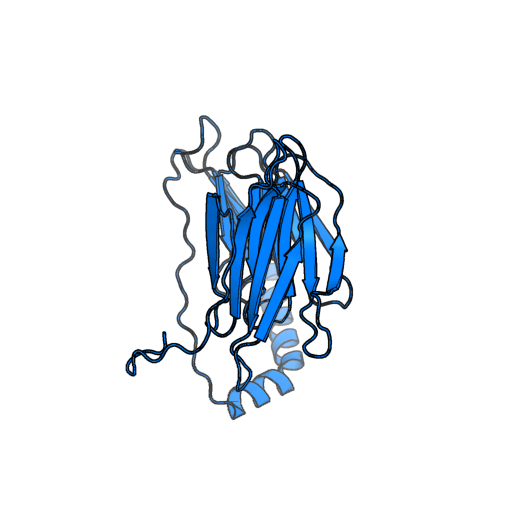14 MET A O 1
ATOM 929 N N . GLU A 1 115 ? 15.581 7.640 0.911 1.00 84.62 115 GLU A N 1
ATOM 930 C CA . GLU A 1 115 ? 15.235 8.874 0.223 1.00 84.62 115 GLU A CA 1
ATOM 931 C C . GLU A 1 115 ? 13.887 8.770 -0.493 1.00 84.62 115 GLU A C 1
ATOM 933 O O . GLU A 1 115 ? 13.690 7.975 -1.413 1.00 84.62 115 GLU A O 1
ATOM 938 N N . ARG A 1 116 ? 12.991 9.678 -0.096 1.00 82.00 116 ARG A N 1
ATOM 939 C CA . ARG A 1 116 ? 11.896 10.172 -0.932 1.00 82.00 116 ARG A CA 1
ATOM 940 C C . ARG A 1 116 ? 10.883 9.127 -1.417 1.00 82.00 116 ARG A C 1
ATOM 942 O O . ARG A 1 116 ? 10.293 9.339 -2.478 1.00 82.00 116 ARG A O 1
ATOM 949 N N . PHE A 1 117 ? 10.616 8.040 -0.688 1.00 93.38 117 PHE A N 1
ATOM 950 C CA . PHE A 1 117 ? 9.429 7.234 -0.986 1.00 93.38 117 PHE A CA 1
ATOM 951 C C . PHE A 1 117 ? 8.172 8.081 -0.801 1.00 93.38 117 PHE A C 1
ATOM 953 O O . PHE A 1 117 ? 8.060 8.875 0.131 1.00 93.38 117 PHE A O 1
ATOM 960 N N . THR A 1 118 ? 7.219 7.902 -1.708 1.00 93.62 118 THR A N 1
ATOM 961 C CA . THR A 1 118 ? 5.989 8.703 -1.754 1.00 93.62 118 THR A CA 1
ATOM 962 C C . THR A 1 118 ? 4.734 7.847 -1.815 1.00 93.62 118 THR A C 1
ATOM 964 O O . THR A 1 118 ? 3.637 8.357 -1.621 1.00 93.62 118 THR A O 1
ATOM 967 N N . ASN A 1 119 ? 4.871 6.549 -2.093 1.00 95.94 119 ASN A N 1
ATOM 968 C CA . ASN A 1 119 ? 3.751 5.648 -2.317 1.00 95.94 119 ASN A CA 1
ATOM 969 C C . ASN A 1 119 ? 3.951 4.336 -1.559 1.00 95.94 119 ASN A C 1
ATOM 971 O O . ASN A 1 119 ? 5.063 3.815 -1.483 1.00 95.94 119 ASN A O 1
ATOM 975 N N . VAL A 1 120 ? 2.843 3.783 -1.077 1.00 97.25 120 VAL A N 1
ATOM 976 C CA . VAL A 1 120 ? 2.730 2.454 -0.472 1.00 97.25 120 VAL A CA 1
ATOM 977 C C . VAL A 1 120 ? 1.583 1.760 -1.184 1.00 97.25 120 VAL A C 1
ATOM 979 O O . VAL A 1 120 ? 0.498 2.330 -1.267 1.00 97.25 120 VAL A O 1
ATOM 982 N N . VAL A 1 121 ? 1.828 0.571 -1.732 1.00 97.38 121 VAL A N 1
ATOM 983 C CA . VAL A 1 121 ? 0.799 -0.218 -2.416 1.00 97.38 121 VAL A CA 1
ATOM 984 C C . VAL A 1 121 ? 0.956 -1.705 -2.123 1.00 97.38 121 VAL A C 1
ATOM 986 O O . VAL A 1 121 ? 1.964 -2.331 -2.471 1.00 97.38 121 VAL A O 1
ATOM 989 N N . TRP A 1 122 ? -0.061 -2.298 -1.516 1.00 97.38 122 TRP A N 1
ATOM 990 C CA . TRP A 1 122 ? -0.142 -3.736 -1.311 1.00 97.38 122 TRP A CA 1
ATOM 991 C C . TRP A 1 122 ? -0.547 -4.469 -2.588 1.00 97.38 122 TRP A C 1
ATOM 993 O O . TRP A 1 122 ? -1.335 -3.981 -3.406 1.00 97.38 122 TRP A O 1
ATOM 1003 N N . ALA A 1 123 ? -0.021 -5.680 -2.742 1.00 96.50 123 ALA A N 1
ATOM 1004 C CA . ALA A 1 123 ? -0.450 -6.600 -3.776 1.00 96.50 123 ALA A CA 1
ATOM 1005 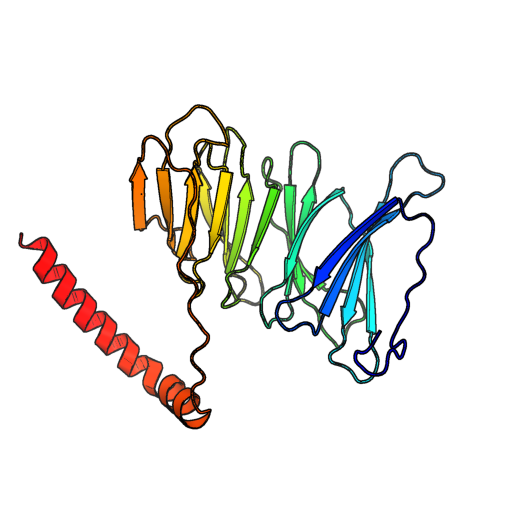C C . ALA A 1 123 ? -1.929 -6.961 -3.562 1.00 96.50 123 ALA A C 1
ATOM 1007 O O . ALA A 1 123 ? -2.313 -7.270 -2.434 1.00 96.50 123 ALA A O 1
ATOM 1008 N N . PRO A 1 124 ? -2.765 -7.003 -4.618 1.00 93.81 124 PRO A N 1
ATOM 1009 C CA . PRO A 1 124 ? -4.184 -7.350 -4.506 1.00 93.81 124 PRO A CA 1
ATOM 1010 C C . PRO A 1 124 ? -4.477 -8.696 -3.831 1.00 93.81 124 PRO A C 1
ATOM 1012 O O . PRO A 1 124 ? -5.553 -8.864 -3.266 1.00 93.81 124 PRO A O 1
ATOM 1015 N N . ALA A 1 125 ? -3.531 -9.638 -3.886 1.00 91.50 125 ALA A N 1
ATOM 1016 C CA . ALA A 1 125 ? -3.627 -10.941 -3.232 1.00 91.50 125 ALA A CA 1
ATOM 1017 C C . ALA A 1 125 ? -3.235 -10.930 -1.738 1.00 91.50 125 ALA A C 1
ATOM 1019 O O . ALA A 1 125 ? -3.361 -11.962 -1.084 1.00 91.50 125 ALA A O 1
ATOM 1020 N N . GLY A 1 126 ? -2.773 -9.797 -1.198 1.00 94.25 126 GLY A N 1
ATOM 1021 C CA . GLY A 1 126 ? -2.188 -9.708 0.142 1.00 94.25 126 GLY A CA 1
ATOM 1022 C C . GLY A 1 126 ? -0.753 -10.236 0.197 1.00 94.25 126 GLY A C 1
ATOM 1023 O O . GLY A 1 126 ? -0.162 -10.590 -0.828 1.00 94.25 126 GLY A O 1
ATOM 1024 N N . GLY A 1 127 ? -0.166 -10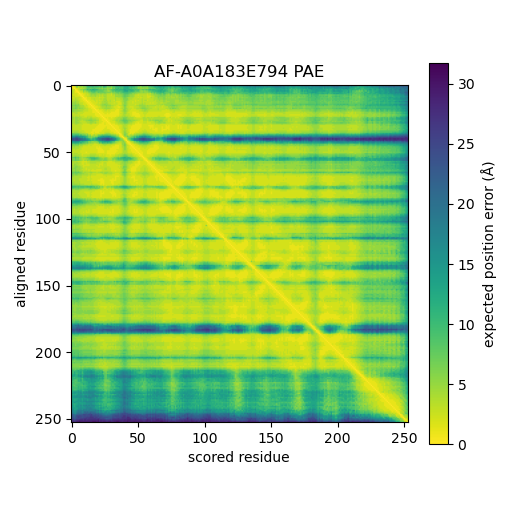.245 1.395 1.00 94.94 127 GLY A N 1
ATOM 1025 C CA . GLY A 1 127 ? 1.156 -10.824 1.656 1.00 94.94 127 GLY A CA 1
ATOM 1026 C C . GLY A 1 127 ? 2.358 -10.030 1.134 1.00 94.94 127 GLY A C 1
ATOM 1027 O O . GLY A 1 127 ? 3.401 -10.048 1.772 1.00 94.94 127 GLY A O 1
ATOM 1028 N N . TRP A 1 128 ? 2.228 -9.305 0.023 1.00 97.38 128 TRP A N 1
ATOM 1029 C CA . TRP A 1 128 ? 3.314 -8.543 -0.600 1.00 97.38 128 TRP A CA 1
ATOM 1030 C C . TRP A 1 128 ? 3.006 -7.054 -0.631 1.00 97.38 128 TRP A C 1
ATOM 1032 O O . TRP A 1 128 ? 1.884 -6.644 -0.933 1.00 97.38 128 TRP A O 1
ATOM 1042 N N . LEU A 1 129 ? 4.023 -6.241 -0.366 1.00 97.38 129 LEU A N 1
ATOM 1043 C CA . LEU A 1 129 ? 3.932 -4.787 -0.342 1.00 97.38 129 LEU A CA 1
ATOM 1044 C C . LEU A 1 129 ? 5.052 -4.184 -1.190 1.00 97.38 129 LEU A C 1
ATOM 1046 O O . LEU A 1 129 ? 6.191 -4.648 -1.153 1.00 97.38 129 LEU A O 1
ATOM 1050 N N . VAL A 1 130 ? 4.732 -3.119 -1.925 1.00 98.00 130 VAL A N 1
ATOM 1051 C CA . VAL A 1 130 ? 5.731 -2.282 -2.588 1.00 98.00 130 VAL A CA 1
ATOM 1052 C C . VAL A 1 130 ? 5.649 -0.859 -2.055 1.00 98.00 130 VAL A C 1
ATOM 1054 O O . VAL A 1 130 ? 4.577 -0.252 -2.011 1.00 98.00 130 VAL A O 1
ATOM 1057 N N . VAL A 1 131 ? 6.806 -0.319 -1.682 1.00 97.56 131 VAL A N 1
ATOM 1058 C CA . VAL A 1 131 ? 6.987 1.087 -1.315 1.00 97.56 131 VAL A CA 1
ATOM 1059 C C . VAL A 1 131 ? 7.890 1.728 -2.352 1.00 97.56 131 VAL A C 1
ATOM 1061 O O . VAL A 1 131 ? 8.926 1.162 -2.693 1.00 97.56 131 VAL A O 1
ATOM 1064 N N . TYR A 1 132 ? 7.495 2.871 -2.907 1.00 95.69 132 TYR A N 1
ATOM 1065 C CA . TYR A 1 132 ? 8.213 3.417 -4.054 1.00 95.69 132 TYR A CA 1
ATOM 1066 C C . TYR A 1 132 ? 8.182 4.946 -4.159 1.00 95.69 132 TYR A C 1
ATOM 1068 O O . TYR A 1 132 ? 7.294 5.620 -3.627 1.00 95.69 132 TYR A O 1
ATOM 1076 N N . SER A 1 133 ? 9.193 5.494 -4.839 1.00 92.25 133 SER A N 1
ATOM 1077 C CA . SER A 1 133 ? 9.361 6.925 -5.108 1.00 92.25 133 SER A CA 1
ATOM 1078 C C . SER A 1 133 ? 9.034 7.208 -6.569 1.00 92.25 133 SER A C 1
ATOM 1080 O O . SER A 1 133 ? 9.842 6.929 -7.447 1.00 92.25 133 SER A O 1
ATOM 1082 N N . ALA A 1 134 ? 7.841 7.733 -6.842 1.00 87.12 134 ALA A N 1
ATOM 1083 C CA . ALA A 1 134 ? 7.461 8.136 -8.195 1.00 87.12 134 ALA A CA 1
ATOM 1084 C C . ALA A 1 134 ? 7.786 9.609 -8.462 1.00 87.12 134 ALA A C 1
ATOM 1086 O O . ALA A 1 134 ? 7.588 10.463 -7.596 1.00 87.12 134 ALA A O 1
ATOM 1087 N N . GLY A 1 135 ? 8.221 9.903 -9.689 1.00 82.69 135 GLY A N 1
ATOM 1088 C CA . GLY A 1 135 ? 8.470 11.263 -10.172 1.00 82.69 135 GLY A CA 1
ATOM 1089 C C . GLY A 1 135 ? 9.755 11.896 -9.633 1.00 82.69 135 GLY A C 1
ATOM 1090 O O . GLY A 1 135 ? 9.932 13.105 -9.756 1.00 82.69 135 GLY A O 1
ATOM 1091 N N . SER A 1 136 ? 10.642 11.105 -9.025 1.00 77.50 136 SER A N 1
ATOM 1092 C CA . SER A 1 136 ? 11.952 11.553 -8.554 1.00 77.50 136 SER A CA 1
ATOM 1093 C C . SER A 1 136 ? 13.065 11.130 -9.518 1.00 77.50 136 SER A C 1
ATOM 1095 O O . SER A 1 136 ? 12.977 10.123 -10.226 1.00 77.50 136 SER A O 1
ATOM 1097 N N . THR A 1 137 ? 14.146 11.910 -9.537 1.00 76.50 137 THR A N 1
ATOM 1098 C CA . THR A 1 137 ? 15.367 11.588 -10.291 1.00 76.50 137 THR A CA 1
ATOM 1099 C C . THR A 1 137 ? 16.064 10.336 -9.757 1.00 76.50 137 THR A C 1
ATOM 1101 O O . THR A 1 137 ? 16.726 9.648 -10.520 1.00 76.50 137 THR A O 1
ATOM 1104 N N . SER A 1 138 ? 15.871 10.006 -8.478 1.00 78.12 138 SER A N 1
ATOM 1105 C CA . SER A 1 138 ? 16.420 8.831 -7.789 1.00 78.12 138 SER A CA 1
ATOM 1106 C C . SER A 1 138 ? 15.405 7.688 -7.625 1.00 78.12 138 SER A C 1
ATOM 1108 O O . SER A 1 138 ? 15.530 6.888 -6.702 1.00 78.12 138 SER A O 1
ATOM 1110 N N . GLY A 1 139 ? 14.382 7.625 -8.491 1.00 86.44 139 GLY A N 1
ATOM 1111 C CA . GLY A 1 139 ? 13.255 6.691 -8.395 1.00 86.44 139 GLY A CA 1
ATOM 1112 C C . GLY A 1 139 ? 13.652 5.288 -7.932 1.00 86.44 139 GLY A C 1
ATOM 1113 O O . GLY A 1 139 ? 14.438 4.606 -8.583 1.00 86.44 139 GLY A O 1
ATOM 1114 N N . SER A 1 140 ? 13.090 4.859 -6.805 1.00 92.75 140 SER A N 1
ATOM 1115 C CA . SER A 1 140 ? 13.411 3.599 -6.137 1.00 92.75 140 SER A CA 1
ATOM 1116 C C . SER A 1 140 ? 12.141 2.822 -5.796 1.00 92.75 140 SER A C 1
ATOM 1118 O O . SER A 1 140 ? 11.068 3.400 -5.581 1.00 92.75 140 SER A O 1
ATOM 1120 N N . ILE A 1 141 ? 12.254 1.496 -5.780 1.00 96.00 141 ILE A N 1
ATOM 1121 C CA . ILE A 1 141 ? 11.158 0.553 -5.554 1.00 96.00 141 ILE A CA 1
ATOM 1122 C C . ILE A 1 141 ? 11.637 -0.502 -4.557 1.00 96.00 141 ILE A C 1
ATOM 1124 O O . ILE A 1 141 ? 12.528 -1.297 -4.857 1.00 96.00 141 ILE A O 1
ATOM 1128 N N . MET A 1 142 ? 11.039 -0.518 -3.371 1.00 97.19 142 MET A N 1
ATOM 1129 C CA . MET A 1 142 ? 11.286 -1.506 -2.328 1.00 97.19 142 MET A CA 1
ATOM 1130 C C . MET A 1 142 ? 10.187 -2.567 -2.343 1.00 97.19 142 MET A C 1
ATOM 1132 O O . MET A 1 142 ? 9.007 -2.239 -2.228 1.00 97.19 142 MET A O 1
ATOM 1136 N N . PHE A 1 143 ? 10.589 -3.831 -2.441 1.00 98.06 143 PHE A N 1
ATOM 1137 C CA . PHE A 1 143 ? 9.714 -4.999 -2.362 1.00 98.06 143 PHE A CA 1
ATOM 1138 C C . PHE A 1 143 ? 9.819 -5.625 -0.971 1.00 98.06 143 PHE A C 1
ATOM 1140 O O . PHE A 1 143 ? 10.924 -5.859 -0.469 1.00 98.06 143 PHE A O 1
ATOM 1147 N N . ILE A 1 144 ? 8.669 -5.872 -0.348 1.00 98.19 144 ILE A N 1
ATOM 1148 C CA . ILE A 1 144 ? 8.555 -6.357 1.028 1.00 98.19 144 ILE A CA 1
ATOM 1149 C C . ILE A 1 144 ? 7.659 -7.599 1.051 1.00 98.19 144 ILE A C 1
ATOM 1151 O O . ILE A 1 144 ? 6.525 -7.563 0.565 1.00 98.19 144 ILE A O 1
ATOM 1155 N N . ASP A 1 145 ? 8.162 -8.673 1.659 1.00 97.50 145 ASP A N 1
ATOM 1156 C CA . ASP A 1 145 ? 7.379 -9.846 2.042 1.00 97.50 145 ASP A CA 1
ATOM 1157 C C . ASP A 1 145 ? 6.783 -9.614 3.433 1.00 97.50 145 ASP A C 1
ATOM 1159 O O . ASP A 1 145 ? 7.490 -9.283 4.385 1.00 97.50 145 ASP A O 1
ATOM 1163 N N . SER A 1 146 ? 5.473 -9.775 3.557 1.00 96.25 146 SER A N 1
ATOM 1164 C CA . SER A 1 146 ? 4.700 -9.593 4.782 1.00 96.25 146 SER A CA 1
ATOM 1165 C C . SER A 1 146 ? 3.883 -10.839 5.156 1.00 96.25 146 SER A C 1
ATOM 1167 O O . SER A 1 146 ? 2.956 -10.764 5.966 1.00 96.25 146 SER A O 1
ATOM 1169 N N . ASN A 1 147 ? 4.206 -12.000 4.575 1.00 93.56 147 ASN A N 1
ATOM 1170 C CA . ASN A 1 147 ? 3.559 -13.273 4.916 1.00 93.56 147 ASN A CA 1
ATOM 1171 C C . ASN A 1 147 ? 4.056 -13.848 6.252 1.00 93.56 147 ASN A C 1
ATOM 1173 O O . ASN A 1 147 ? 3.326 -14.575 6.922 1.00 93.56 147 ASN A O 1
ATOM 1177 N N . GLY A 1 148 ? 5.300 -13.541 6.631 1.00 89.19 148 GLY A N 1
ATOM 1178 C CA . GLY A 1 148 ? 5.895 -13.969 7.895 1.00 89.19 148 GLY A CA 1
ATOM 1179 C C . GLY A 1 148 ? 5.441 -13.139 9.101 1.00 89.19 148 GLY A C 1
ATOM 1180 O O . GLY A 1 148 ? 4.820 -12.088 8.965 1.00 89.19 148 GLY A O 1
ATOM 1181 N N . ALA A 1 149 ? 5.816 -13.592 10.302 1.00 88.00 149 ALA A N 1
ATOM 1182 C CA . ALA A 1 149 ? 5.565 -12.857 11.546 1.00 88.00 149 ALA A CA 1
ATOM 1183 C C . ALA A 1 149 ? 6.263 -11.485 11.571 1.00 88.00 149 ALA A C 1
ATOM 1185 O O . ALA A 1 149 ? 5.729 -10.525 12.122 1.00 88.00 149 ALA A O 1
ATOM 1186 N N . GLN A 1 150 ? 7.445 -11.396 10.954 1.00 91.81 150 GLN A N 1
ATOM 1187 C CA . GLN A 1 150 ? 8.159 -10.145 10.732 1.00 91.81 150 GLN A CA 1
ATOM 1188 C C . GLN A 1 150 ? 8.283 -9.882 9.230 1.00 91.81 150 GLN A C 1
ATOM 1190 O O . GLN A 1 150 ? 8.884 -10.694 8.523 1.00 91.81 150 GLN A O 1
ATOM 1195 N N . PRO A 1 151 ? 7.723 -8.769 8.732 1.00 96.25 151 PRO A N 1
ATOM 1196 C CA . PRO A 1 151 ? 7.912 -8.355 7.352 1.00 96.25 151 PRO A CA 1
ATOM 1197 C C . PRO A 1 151 ? 9.385 -8.098 7.013 1.00 96.25 151 PRO A C 1
ATOM 1199 O O . PRO A 1 151 ? 10.073 -7.391 7.755 1.00 96.25 151 PRO A O 1
ATOM 1202 N N . THR A 1 152 ? 9.849 -8.608 5.872 1.00 96.75 152 THR A N 1
ATOM 1203 C CA . THR A 1 152 ? 11.246 -8.508 5.423 1.00 96.75 152 THR A CA 1
ATOM 1204 C C . THR A 1 152 ? 11.358 -7.886 4.034 1.00 96.75 152 THR A C 1
ATOM 1206 O O . THR A 1 152 ? 10.503 -8.067 3.168 1.00 96.75 152 THR A O 1
ATOM 1209 N N . ARG A 1 153 ? 12.434 -7.126 3.801 1.00 96.38 153 ARG A N 1
ATOM 1210 C CA . ARG A 1 153 ? 12.737 -6.557 2.481 1.00 96.38 153 ARG A CA 1
ATOM 1211 C C . ARG A 1 153 ? 13.319 -7.656 1.602 1.00 96.38 153 ARG A C 1
ATOM 1213 O O . ARG A 1 153 ? 14.384 -8.177 1.927 1.00 96.38 153 ARG A O 1
ATOM 1220 N N . THR A 1 154 ? 12.681 -7.949 0.473 1.00 96.44 154 THR A N 1
ATOM 1221 C CA . THR A 1 154 ? 13.201 -8.937 -0.485 1.00 96.44 154 THR A CA 1
ATOM 1222 C C . THR A 1 154 ? 14.113 -8.310 -1.520 1.00 96.44 154 THR A C 1
ATOM 1224 O O . THR A 1 154 ? 15.126 -8.904 -1.876 1.00 96.44 154 THR A O 1
ATOM 1227 N N . ASN A 1 155 ? 13.773 -7.116 -2.008 1.00 96.62 155 ASN A N 1
ATOM 1228 C CA . ASN A 1 155 ? 14.598 -6.422 -2.986 1.00 96.62 155 ASN A CA 1
ATOM 1229 C C . ASN A 1 155 ? 14.429 -4.901 -2.909 1.00 96.62 155 ASN A C 1
ATOM 1231 O O . ASN A 1 155 ? 13.411 -4.389 -2.436 1.00 96.62 155 ASN A O 1
ATOM 1235 N N . LEU A 1 156 ? 15.433 -4.190 -3.407 1.00 95.62 156 LEU A N 1
ATOM 1236 C CA . LEU A 1 156 ? 15.419 -2.753 -3.626 1.00 95.62 156 LEU A CA 1
ATOM 1237 C C . LEU A 1 156 ? 15.964 -2.495 -5.028 1.00 95.62 156 LEU A C 1
ATOM 1239 O O . LEU A 1 156 ? 17.099 -2.853 -5.329 1.00 95.62 156 LEU A O 1
ATOM 1243 N N . VAL A 1 157 ? 15.141 -1.898 -5.882 1.00 94.50 157 VAL A N 1
ATOM 1244 C CA . VAL A 1 157 ? 15.474 -1.660 -7.286 1.00 94.50 157 VAL A CA 1
ATOM 1245 C C . VAL A 1 157 ? 15.405 -0.174 -7.580 1.00 94.50 157 VAL A C 1
ATOM 1247 O O . VAL A 1 157 ? 14.450 0.500 -7.199 1.00 94.50 157 VAL A O 1
ATOM 1250 N N . GLU A 1 158 ? 16.396 0.322 -8.307 1.00 92.25 158 GLU A N 1
ATOM 1251 C CA . GLU A 1 158 ? 16.388 1.674 -8.846 1.00 92.25 158 GLU A CA 1
ATOM 1252 C C . GLU A 1 158 ? 15.792 1.680 -10.252 1.00 92.25 158 GLU A C 1
ATOM 1254 O O . GLU A 1 158 ? 16.147 0.885 -11.127 1.00 92.25 158 GLU A O 1
ATOM 1259 N N . TYR A 1 159 ? 14.872 2.609 -10.472 1.00 90.44 159 TYR A N 1
ATOM 1260 C CA . TYR A 1 159 ? 14.357 2.933 -11.788 1.00 90.44 159 TYR A CA 1
ATOM 1261 C C . TYR A 1 159 ? 14.138 4.446 -11.897 1.00 90.44 159 TYR A C 1
ATOM 1263 O O . TYR A 1 159 ? 13.013 4.917 -11.784 1.00 90.44 159 TYR A O 1
ATOM 1271 N N . PRO A 1 160 ? 15.199 5.231 -12.126 1.00 88.75 160 PRO A N 1
ATOM 1272 C CA . PRO A 1 160 ? 15.107 6.682 -12.257 1.00 88.75 160 PRO A CA 1
ATOM 1273 C C . PRO A 1 160 ? 14.015 7.149 -13.231 1.00 88.75 160 PRO A C 1
ATOM 1275 O O . PRO A 1 160 ? 13.864 6.602 -14.324 1.00 88.75 160 PRO A O 1
ATOM 1278 N N . GLY A 1 161 ? 13.260 8.181 -12.842 1.00 86.44 161 GLY A N 1
ATOM 1279 C CA . GLY A 1 161 ? 12.286 8.848 -13.714 1.00 86.44 161 GLY A CA 1
ATOM 1280 C C . GLY A 1 161 ? 10.926 8.156 -13.858 1.00 86.44 161 GLY A C 1
ATOM 1281 O O . GLY A 1 161 ? 10.018 8.736 -14.464 1.00 86.44 161 GLY A O 1
ATOM 1282 N N . PHE A 1 162 ? 10.723 6.963 -13.285 1.00 91.31 162 PHE A N 1
ATOM 1283 C CA . PHE A 1 162 ? 9.393 6.352 -13.304 1.00 91.31 162 PHE A CA 1
ATOM 1284 C C . PHE A 1 162 ? 8.411 7.151 -12.449 1.00 91.31 162 PHE A C 1
ATOM 1286 O O . PHE A 1 162 ? 8.748 7.723 -11.414 1.00 91.31 162 PHE A O 1
ATOM 1293 N N . ASN A 1 163 ? 7.161 7.197 -12.896 1.00 91.56 163 ASN A N 1
ATOM 1294 C CA . ASN A 1 163 ? 6.122 8.023 -12.280 1.00 91.56 163 ASN A CA 1
ATOM 1295 C C . ASN A 1 163 ? 4.844 7.243 -11.971 1.00 91.56 163 ASN A C 1
ATOM 1297 O O . ASN A 1 163 ? 3.934 7.772 -11.332 1.00 91.56 163 ASN A O 1
ATOM 1301 N N . LYS A 1 164 ? 4.767 5.976 -12.390 1.00 93.19 164 LYS A N 1
ATOM 1302 C CA . LYS A 1 164 ? 3.604 5.132 -12.145 1.00 93.19 164 LYS A CA 1
ATOM 1303 C C . LYS A 1 164 ? 4.019 3.726 -11.734 1.00 93.19 164 LYS A C 1
ATOM 1305 O O . LYS A 1 164 ? 4.664 3.033 -12.508 1.00 93.19 164 LYS A O 1
ATOM 1310 N N . GLY A 1 165 ? 3.603 3.302 -10.544 1.00 95.31 165 GLY A N 1
ATOM 1311 C CA . GLY A 1 165 ? 3.688 1.919 -10.074 1.00 95.31 165 GLY A CA 1
ATOM 1312 C C . GLY A 1 165 ? 2.298 1.289 -10.006 1.00 95.31 165 GLY A C 1
ATOM 1313 O O . GLY A 1 165 ? 1.370 1.923 -9.499 1.00 95.31 165 GLY A O 1
ATOM 1314 N N . VAL A 1 166 ? 2.120 0.081 -10.548 1.00 96.62 166 VAL A N 1
ATOM 1315 C CA . VAL A 1 166 ? 0.843 -0.651 -10.488 1.00 96.62 166 VAL A CA 1
ATOM 1316 C C . VAL A 1 166 ? 1.047 -2.159 -10.340 1.00 96.62 166 VAL A C 1
ATOM 1318 O O . VAL A 1 166 ? 1.779 -2.790 -11.103 1.00 96.62 166 VAL A O 1
ATOM 1321 N N . TRP A 1 167 ? 0.323 -2.754 -9.397 1.00 97.06 167 TRP A N 1
ATOM 1322 C CA . TRP A 1 167 ? 0.191 -4.204 -9.293 1.00 97.06 167 TRP A CA 1
ATOM 1323 C C . TRP A 1 167 ? -0.728 -4.764 -10.375 1.00 97.06 167 TRP A C 1
ATOM 1325 O O . TRP A 1 167 ? -1.728 -4.137 -10.745 1.00 97.06 167 TRP A O 1
ATOM 1335 N N . ASP A 1 168 ? -0.418 -5.965 -10.853 1.00 95.94 168 ASP A N 1
ATOM 1336 C CA . ASP A 1 168 ? -1.363 -6.746 -11.638 1.00 95.94 168 ASP A CA 1
ATOM 1337 C C . ASP A 1 168 ? -2.512 -7.266 -10.745 1.00 95.94 168 ASP A C 1
ATOM 1339 O O . ASP A 1 168 ? -2.321 -7.449 -9.540 1.00 95.94 168 ASP A O 1
ATOM 1343 N N . PRO A 1 169 ? -3.704 -7.554 -11.300 1.00 92.94 169 PRO A N 1
ATOM 1344 C CA . PRO A 1 169 ? -4.853 -8.005 -10.512 1.00 92.94 169 PRO A CA 1
ATOM 1345 C C . PRO A 1 169 ? -4.623 -9.296 -9.716 1.00 92.94 169 PRO A C 1
ATOM 1347 O O . PRO A 1 169 ? -5.354 -9.545 -8.763 1.00 92.94 169 PRO A O 1
ATOM 1350 N N . THR A 1 170 ? -3.653 -10.129 -10.110 1.00 91.75 170 THR A N 1
ATOM 1351 C CA . THR A 1 170 ? -3.303 -11.365 -9.392 1.00 91.75 170 THR A CA 1
ATOM 1352 C C . THR A 1 170 ? -2.289 -11.147 -8.269 1.00 91.75 170 THR A C 1
ATOM 1354 O O . THR A 1 170 ? -2.097 -12.054 -7.467 1.00 91.75 170 THR A O 1
ATOM 1357 N N . GLY A 1 171 ? -1.648 -9.975 -8.193 1.00 93.75 171 GLY A N 1
ATOM 1358 C CA . GLY A 1 171 ? -0.611 -9.669 -7.204 1.00 93.75 171 GLY A CA 1
ATOM 1359 C C . GLY A 1 171 ? 0.722 -10.386 -7.430 1.00 93.75 171 GLY A C 1
ATOM 1360 O O . GLY A 1 171 ? 1.552 -10.426 -6.529 1.00 93.75 171 GLY A O 1
ATOM 1361 N N . ARG A 1 172 ? 0.944 -10.963 -8.615 1.00 93.50 172 ARG A N 1
ATOM 1362 C CA . ARG A 1 172 ? 2.176 -11.689 -8.962 1.00 93.50 172 ARG A CA 1
ATOM 1363 C C . ARG A 1 172 ? 3.229 -10.796 -9.613 1.00 93.50 172 ARG A C 1
ATOM 1365 O O . ARG A 1 172 ? 4.420 -11.112 -9.564 1.00 93.50 172 ARG A O 1
ATOM 1372 N N . TYR A 1 173 ? 2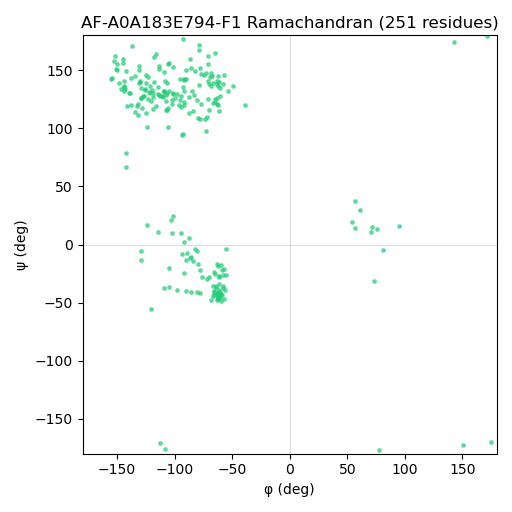.796 -9.707 -10.235 1.00 97.31 173 TYR A N 1
ATOM 1373 C CA . TYR A 1 173 ? 3.639 -8.806 -10.998 1.00 97.31 173 TYR A CA 1
ATOM 1374 C C . TYR A 1 173 ? 3.403 -7.360 -10.594 1.00 97.31 173 TYR A C 1
ATOM 1376 O O . TYR A 1 173 ? 2.267 -6.905 -10.447 1.00 97.31 173 TYR A O 1
ATOM 1384 N N . PHE A 1 174 ? 4.496 -6.618 -10.495 1.00 98.06 174 PHE A N 1
ATOM 1385 C CA . PHE A 1 174 ? 4.474 -5.178 -10.313 1.00 98.06 174 PHE A CA 1
ATOM 1386 C C . PHE A 1 174 ? 5.053 -4.514 -11.557 1.00 98.06 174 PHE A C 1
ATOM 1388 O O . PHE A 1 174 ? 6.135 -4.879 -12.011 1.00 98.06 174 PHE A O 1
ATOM 1395 N N . ALA A 1 175 ? 4.338 -3.547 -12.121 1.00 97.56 175 ALA A N 1
ATOM 1396 C CA . ALA A 1 175 ? 4.827 -2.754 -13.238 1.00 97.56 175 ALA A CA 1
ATOM 1397 C C . ALA A 1 175 ? 5.185 -1.349 -12.766 1.00 97.56 175 ALA A C 1
ATOM 1399 O O . ALA A 1 175 ? 4.366 -0.670 -12.144 1.00 97.56 175 ALA A O 1
ATOM 1400 N N . ALA A 1 176 ? 6.384 -0.906 -13.124 1.00 95.69 176 ALA A N 1
ATOM 1401 C CA . ALA A 1 176 ? 6.805 0.479 -13.007 1.00 95.69 176 ALA A CA 1
ATOM 1402 C C . ALA A 1 176 ? 6.901 1.080 -14.411 1.00 95.69 176 ALA A C 1
ATOM 1404 O O . ALA A 1 176 ? 7.473 0.468 -15.313 1.00 95.69 176 ALA A O 1
ATOM 1405 N N . ALA A 1 177 ? 6.324 2.258 -14.610 1.00 94.75 177 ALA A N 1
ATOM 1406 C CA . ALA A 1 177 ? 6.242 2.915 -15.905 1.00 94.75 177 ALA A CA 1
ATOM 1407 C C . ALA A 1 177 ? 6.730 4.368 -15.837 1.00 94.75 177 ALA A C 1
ATOM 1409 O O . ALA A 1 177 ? 6.336 5.140 -14.953 1.00 94.75 177 ALA A O 1
ATOM 1410 N N . CYS A 1 178 ? 7.547 4.736 -16.822 1.00 92.81 178 CYS A N 1
ATOM 1411 C CA . CYS A 1 178 ? 7.923 6.103 -17.158 1.00 92.81 178 CYS A CA 1
ATOM 1412 C C . CYS A 1 178 ? 6.967 6.615 -18.236 1.00 92.81 178 CYS A C 1
ATOM 1414 O O . CYS A 1 178 ? 7.160 6.365 -19.431 1.00 92.81 178 CYS A O 1
ATOM 1416 N N . THR A 1 179 ? 5.905 7.305 -17.820 1.00 90.62 179 THR A N 1
ATOM 1417 C CA . THR A 1 179 ? 4.994 7.950 -18.775 1.00 90.62 179 THR A CA 1
ATOM 1418 C C . THR A 1 179 ? 5.526 9.307 -19.231 1.00 90.62 179 THR A C 1
ATOM 1420 O O . THR A 1 179 ? 6.168 10.004 -18.444 1.00 90.62 179 THR A O 1
ATOM 1423 N N . SER A 1 180 ? 5.208 9.721 -20.461 1.00 84.00 180 SER A N 1
ATOM 1424 C CA . SER A 1 180 ? 5.657 10.996 -21.049 1.00 84.00 180 SER A CA 1
ATOM 1425 C C . SER A 1 180 ? 5.225 12.242 -20.264 1.00 84.00 180 SER A C 1
ATOM 1427 O O . SER A 1 180 ? 5.786 13.313 -20.458 1.00 84.00 180 SER A O 1
ATOM 1429 N N . HIS A 1 181 ? 4.234 12.125 -19.376 1.00 74.88 181 HIS A N 1
ATOM 1430 C CA . HIS A 1 181 ? 3.783 13.228 -18.525 1.00 74.88 181 HIS A CA 1
ATOM 1431 C C . HIS A 1 181 ? 4.670 13.462 -17.298 1.00 74.88 181 HIS A C 1
ATOM 1433 O O . HIS A 1 181 ? 4.565 14.518 -16.685 1.00 74.88 181 HIS A O 1
ATOM 1439 N N . GLY A 1 182 ? 5.514 12.505 -16.905 1.00 66.81 182 GLY A N 1
ATOM 1440 C CA . GLY A 1 182 ? 6.308 12.636 -15.679 1.00 66.81 182 GLY A CA 1
ATOM 1441 C C . GLY A 1 182 ? 7.771 12.999 -15.887 1.00 66.81 182 GLY A C 1
ATOM 1442 O O . GLY A 1 182 ? 8.564 12.751 -14.986 1.00 66.81 182 GLY A O 1
ATOM 1443 N N . GLY A 1 183 ? 8.130 13.579 -17.035 1.00 66.00 183 GLY A N 1
ATOM 1444 C CA . GLY A 1 183 ? 9.438 14.201 -17.240 1.00 66.00 183 GLY A CA 1
ATOM 1445 C C . GLY A 1 183 ? 10.024 14.003 -18.635 1.00 66.00 183 GLY A C 1
ATOM 1446 O O . GLY A 1 183 ? 9.482 13.277 -19.466 1.00 66.00 183 GLY A O 1
ATOM 1447 N N . LYS A 1 184 ? 11.158 14.669 -18.877 1.00 58.50 184 LYS A N 1
ATOM 1448 C CA . LYS A 1 184 ? 12.008 14.455 -20.054 1.00 58.50 184 LYS A CA 1
ATOM 1449 C C . LYS A 1 184 ? 12.994 13.327 -19.730 1.00 58.50 184 LYS A C 1
ATOM 1451 O O . LYS A 1 184 ? 13.833 13.499 -18.853 1.00 58.50 184 LYS A O 1
ATOM 1456 N N . GLY A 1 185 ? 12.864 12.186 -20.398 1.00 68.75 185 GLY A N 1
ATOM 1457 C CA . GLY A 1 185 ? 13.713 11.006 -20.213 1.00 68.75 185 GLY A CA 1
ATOM 1458 C C . GLY A 1 185 ? 13.170 9.799 -20.980 1.00 68.75 185 GLY A C 1
ATOM 1459 O O . GLY A 1 185 ? 12.123 9.902 -21.624 1.00 68.75 185 GLY A O 1
ATOM 1460 N N . ASP A 1 186 ? 13.869 8.667 -20.893 1.00 74.12 186 ASP A N 1
ATOM 1461 C CA . ASP A 1 186 ? 13.475 7.425 -21.562 1.00 74.12 186 ASP A CA 1
ATOM 1462 C C . ASP A 1 186 ? 12.112 6.943 -21.054 1.00 74.12 186 ASP A C 1
ATOM 1464 O O . ASP A 1 186 ? 11.927 6.589 -19.882 1.00 74.12 186 ASP A O 1
ATOM 1468 N N . SER A 1 187 ? 11.131 6.942 -21.953 1.00 87.75 187 SER A N 1
ATOM 1469 C CA . SER A 1 187 ? 9.792 6.447 -21.672 1.00 87.75 187 SER A CA 1
ATOM 1470 C C . SER A 1 187 ? 9.733 4.930 -21.900 1.00 87.75 187 SER A C 1
ATOM 1472 O O . SER A 1 187 ? 10.529 4.335 -22.630 1.00 87.75 187 SER A O 1
ATOM 1474 N N . GLY A 1 188 ? 8.841 4.252 -21.183 1.00 93.62 188 GLY A N 1
ATOM 1475 C CA . GLY A 1 188 ? 8.785 2.794 -21.190 1.00 93.62 188 GLY A CA 1
ATOM 1476 C C . GLY A 1 188 ? 8.277 2.224 -19.880 1.00 93.62 188 GLY A C 1
ATOM 1477 O O . GLY A 1 188 ? 7.798 2.948 -19.005 1.00 93.62 188 GLY A O 1
ATOM 1478 N N . TYR A 1 189 ? 8.353 0.905 -19.755 1.00 95.38 189 TYR A N 1
ATOM 1479 C CA . TYR A 1 189 ? 7.965 0.219 -18.531 1.00 95.38 189 TYR A CA 1
ATOM 1480 C C . TYR A 1 189 ? 8.837 -0.999 -18.257 1.00 95.38 189 TYR A C 1
ATOM 1482 O O . TYR A 1 189 ? 9.417 -1.610 -19.162 1.00 95.38 189 TYR A O 1
ATOM 1490 N N . ARG A 1 190 ? 8.886 -1.362 -16.979 1.00 96.62 190 ARG A N 1
ATOM 1491 C CA . ARG A 1 190 ? 9.539 -2.558 -16.459 1.00 96.62 190 ARG A CA 1
ATOM 1492 C C . ARG A 1 190 ? 8.532 -3.356 -15.648 1.00 96.62 190 ARG A C 1
ATOM 1494 O O . ARG A 1 190 ? 7.727 -2.782 -14.914 1.00 96.62 190 ARG A O 1
ATOM 1501 N N . ILE A 1 191 ? 8.564 -4.672 -15.806 1.00 98.00 191 ILE A N 1
ATOM 1502 C CA . ILE A 1 191 ? 7.721 -5.614 -15.071 1.00 98.00 191 ILE A CA 1
ATOM 1503 C C . ILE A 1 191 ? 8.624 -6.433 -14.164 1.00 98.00 191 ILE A C 1
ATOM 1505 O O . ILE A 1 191 ? 9.592 -7.043 -14.617 1.00 98.00 191 ILE A O 1
ATOM 1509 N N . TYR A 1 192 ? 8.260 -6.472 -12.893 1.00 98.19 192 TYR A N 1
ATOM 1510 C CA . TYR A 1 192 ? 8.932 -7.214 -11.844 1.00 98.19 192 TYR A CA 1
ATOM 1511 C C . TYR A 1 192 ? 8.029 -8.330 -11.329 1.00 98.19 192 TYR A C 1
ATOM 1513 O O . TYR A 1 192 ? 6.801 -8.220 -11.370 1.00 98.19 192 TYR A O 1
ATOM 1521 N N . THR A 1 193 ? 8.625 -9.396 -10.803 1.00 97.62 193 THR A N 1
ATOM 1522 C CA . THR A 1 193 ? 7.917 -10.311 -9.898 1.00 97.62 193 THR A CA 1
ATOM 1523 C C . THR A 1 193 ? 7.540 -9.587 -8.605 1.00 97.62 193 THR A C 1
ATOM 1525 O O . THR A 1 193 ? 8.123 -8.557 -8.266 1.00 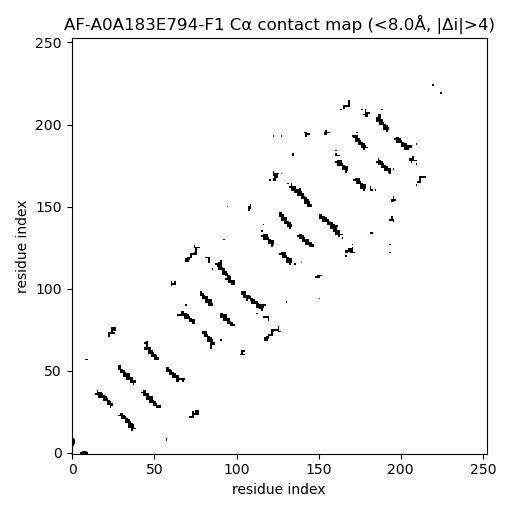97.62 193 THR A O 1
ATOM 1528 N N . PHE A 1 194 ? 6.630 -10.166 -7.825 1.00 95.25 194 PHE A N 1
ATOM 1529 C CA . PHE A 1 194 ? 6.309 -9.698 -6.471 1.00 95.25 194 PHE A CA 1
ATOM 1530 C C . PHE A 1 194 ? 7.522 -9.644 -5.515 1.00 95.25 194 PHE A C 1
ATOM 1532 O O . PHE A 1 194 ? 7.503 -8.885 -4.555 1.00 95.25 194 PHE A O 1
ATOM 1539 N N . GLN A 1 195 ? 8.593 -10.394 -5.803 1.00 95.94 195 GLN A N 1
ATOM 1540 C CA . GLN A 1 195 ? 9.867 -10.368 -5.065 1.00 95.94 195 GLN A CA 1
ATOM 1541 C C . GLN A 1 195 ? 10.834 -9.273 -5.541 1.00 95.94 195 GLN A C 1
ATOM 1543 O O . GLN A 1 195 ? 11.852 -9.047 -4.889 1.00 95.94 195 GLN A O 1
ATOM 1548 N N . GLY A 1 196 ? 10.555 -8.623 -6.675 1.00 96.00 196 GLY A N 1
ATOM 1549 C CA . GLY A 1 196 ? 11.398 -7.578 -7.255 1.00 96.00 196 GLY A CA 1
ATOM 1550 C C . GLY A 1 196 ? 12.398 -8.045 -8.313 1.00 96.00 196 GLY A C 1
ATOM 1551 O O . GLY A 1 196 ? 13.326 -7.306 -8.626 1.00 96.00 196 GLY A O 1
ATOM 1552 N N . ARG A 1 197 ? 12.250 -9.247 -8.887 1.00 96.50 197 ARG A N 1
ATOM 1553 C CA . ARG A 1 197 ? 13.078 -9.684 -10.028 1.00 96.50 197 ARG A CA 1
ATOM 1554 C C . ARG A 1 197 ? 12.527 -9.093 -11.324 1.00 96.50 197 ARG A C 1
ATOM 1556 O O . ARG A 1 197 ? 11.365 -9.342 -11.638 1.00 96.50 197 ARG A O 1
ATOM 1563 N N . GLU A 1 198 ? 13.343 -8.363 -12.088 1.00 97.12 198 GLU A N 1
ATOM 1564 C CA . GLU A 1 198 ? 12.956 -7.860 -13.418 1.00 97.12 198 GLU A CA 1
ATOM 1565 C C . GLU A 1 198 ? 12.693 -9.046 -14.364 1.00 97.12 198 GLU A C 1
ATOM 1567 O O . GLU A 1 198 ? 13.518 -9.949 -14.492 1.00 97.12 198 GLU A O 1
ATOM 1572 N N . LEU A 1 199 ? 11.515 -9.067 -14.989 1.00 96.19 199 LEU A N 1
ATOM 1573 C CA . LEU A 1 199 ? 11.113 -10.081 -15.970 1.00 96.19 199 LEU A CA 1
ATOM 1574 C C . LEU A 1 199 ? 11.146 -9.541 -17.391 1.00 96.19 199 LEU A C 1
ATOM 1576 O O . LEU A 1 199 ? 11.427 -10.273 -18.334 1.00 96.19 199 LEU A O 1
ATOM 1580 N N . PHE A 1 200 ? 10.774 -8.274 -17.546 1.00 96.25 200 PHE A N 1
ATOM 1581 C CA . PHE A 1 200 ? 10.588 -7.671 -18.849 1.00 96.25 200 PHE A CA 1
ATOM 1582 C C . PHE A 1 200 ? 10.792 -6.168 -18.769 1.00 96.25 200 PHE A C 1
ATOM 1584 O O . PHE A 1 200 ? 10.372 -5.518 -17.809 1.00 96.25 200 PHE A O 1
ATOM 1591 N N . ARG A 1 201 ? 11.392 -5.615 -19.815 1.00 95.75 201 ARG A N 1
ATOM 1592 C CA . ARG A 1 201 ? 11.618 -4.187 -19.981 1.00 95.75 201 ARG A CA 1
ATOM 1593 C C . ARG A 1 201 ? 11.350 -3.827 -21.427 1.00 95.75 201 ARG A C 1
ATOM 1595 O O . ARG A 1 201 ? 11.867 -4.475 -22.334 1.00 95.75 201 ARG A O 1
ATOM 1602 N N . LYS A 1 202 ? 10.550 -2.783 -21.628 1.00 95.00 202 LYS A N 1
ATOM 1603 C CA . LYS A 1 202 ? 10.240 -2.263 -22.956 1.00 95.00 202 LYS A CA 1
ATOM 1604 C C . LYS A 1 202 ? 10.420 -0.748 -22.987 1.00 95.00 202 LYS A C 1
ATOM 1606 O O . LYS A 1 202 ? 9.620 -0.052 -22.352 1.00 95.00 202 LYS A O 1
ATOM 1611 N N . PRO A 1 203 ? 11.432 -0.241 -23.710 1.00 93.25 203 PRO A N 1
ATOM 1612 C CA . PRO A 1 203 ? 11.498 1.174 -24.040 1.00 93.25 203 PRO A CA 1
ATOM 1613 C C . PRO A 1 203 ? 10.381 1.522 -25.033 1.00 93.25 203 PRO A C 1
ATOM 1615 O O . PRO A 1 203 ? 10.003 0.704 -25.877 1.00 93.25 203 PRO A O 1
ATOM 1618 N N . LEU A 1 204 ? 9.813 2.713 -24.892 1.00 90.94 204 LEU A N 1
ATOM 1619 C CA . LEU A 1 204 ? 8.767 3.257 -25.754 1.00 90.94 204 LEU A CA 1
ATOM 1620 C C . LEU A 1 204 ? 8.960 4.766 -25.849 1.00 90.94 204 LEU A C 1
ATOM 1622 O O . LEU A 1 204 ? 9.055 5.412 -24.818 1.00 90.94 204 LEU A O 1
ATOM 1626 N N . ASP A 1 205 ? 8.901 5.347 -27.042 1.00 85.19 205 ASP A N 1
ATOM 1627 C CA . ASP A 1 205 ? 9.148 6.790 -27.195 1.00 85.19 205 ASP A CA 1
ATOM 1628 C C . ASP A 1 205 ? 8.103 7.657 -26.475 1.00 85.19 205 ASP A C 1
ATOM 1630 O O . ASP A 1 205 ? 8.408 8.719 -25.933 1.00 85.19 205 ASP A O 1
ATOM 1634 N N . ARG A 1 206 ? 6.841 7.207 -26.453 1.00 87.62 206 ARG A N 1
ATOM 1635 C CA . ARG A 1 206 ? 5.721 7.990 -25.917 1.00 87.62 206 ARG A CA 1
ATOM 1636 C C . ARG A 1 206 ? 4.705 7.142 -25.156 1.00 87.62 206 ARG A C 1
ATOM 1638 O O . ARG A 1 206 ? 3.555 6.993 -25.579 1.00 87.62 206 ARG A O 1
ATOM 1645 N N . LEU A 1 207 ? 5.102 6.571 -24.018 1.00 91.69 207 LEU A N 1
ATOM 1646 C CA . LEU A 1 207 ? 4.153 5.875 -23.148 1.00 91.69 207 LEU A CA 1
ATOM 1647 C C . LEU A 1 207 ? 3.240 6.888 -22.443 1.00 91.69 207 LEU A C 1
ATOM 1649 O O . LEU A 1 207 ? 3.655 7.602 -21.537 1.00 91.69 207 LEU A O 1
ATOM 1653 N N . ILE A 1 208 ? 1.963 6.920 -22.814 1.00 92.00 208 ILE A N 1
ATOM 1654 C CA . ILE A 1 208 ? 0.979 7.799 -22.164 1.00 92.00 208 ILE A CA 1
ATOM 1655 C C . ILE A 1 208 ? 0.368 7.150 -20.922 1.00 92.00 208 ILE A C 1
ATOM 1657 O O . ILE A 1 208 ? 0.167 7.810 -19.904 1.00 92.00 208 ILE A O 1
ATOM 1661 N N . GLN A 1 209 ? 0.061 5.855 -20.997 1.00 92.44 209 GLN A N 1
ATOM 1662 C CA . GLN A 1 209 ? -0.638 5.143 -19.938 1.00 92.44 209 GLN A CA 1
ATOM 1663 C C . GLN A 1 209 ? -0.195 3.686 -19.884 1.00 92.44 209 GLN A C 1
ATOM 1665 O O . GLN A 1 209 ? -0.098 3.014 -20.906 1.00 92.44 209 GLN A O 1
ATOM 1670 N N . PHE A 1 210 ? -0.015 3.193 -18.662 1.00 94.19 210 PHE A N 1
ATOM 1671 C CA . PHE A 1 210 ? 0.123 1.775 -18.378 1.00 94.19 210 PHE A CA 1
ATOM 1672 C C . PHE A 1 210 ? -1.019 1.334 -17.461 1.00 94.19 210 PHE A C 1
ATOM 1674 O O . PHE A 1 210 ? -1.242 1.933 -16.405 1.00 94.19 210 PHE A O 1
ATOM 1681 N N . LYS A 1 211 ? -1.747 0.288 -17.859 1.00 95.44 211 LYS A N 1
ATOM 1682 C CA . LYS A 1 211 ? -2.776 -0.362 -17.042 1.00 95.44 211 LYS A CA 1
ATOM 1683 C C . LYS A 1 211 ? -2.754 -1.858 -17.297 1.00 95.44 211 LYS A C 1
ATOM 1685 O O . LYS A 1 211 ? -2.744 -2.297 -18.443 1.00 95.44 211 LYS A O 1
ATOM 1690 N N . TRP A 1 212 ? -2.825 -2.632 -16.223 1.00 95.50 212 TRP A N 1
ATOM 1691 C CA . TRP A 1 212 ? -3.147 -4.045 -16.330 1.00 95.50 212 TRP A CA 1
ATOM 1692 C C . TRP A 1 212 ? -4.614 -4.210 -16.711 1.00 95.50 212 TRP A C 1
ATOM 1694 O O . TRP A 1 212 ? -5.478 -3.491 -16.203 1.00 95.50 212 TRP A O 1
ATOM 1704 N N . ARG A 1 213 ? -4.908 -5.178 -17.581 1.00 94.38 213 ARG A N 1
ATOM 1705 C CA . ARG A 1 213 ? -6.291 -5.552 -17.880 1.00 94.38 213 ARG A CA 1
ATOM 1706 C C . ARG A 1 213 ? -6.942 -6.086 -16.595 1.00 94.38 213 ARG A C 1
ATOM 1708 O O . ARG A 1 213 ? -6.439 -7.075 -16.059 1.00 94.38 213 ARG A O 1
ATOM 1715 N N . PRO A 1 214 ? -8.039 -5.483 -16.102 1.00 88.19 214 PRO A N 1
ATOM 1716 C CA . PRO A 1 214 ? -8.738 -5.996 -14.931 1.00 88.19 214 PRO A CA 1
ATOM 1717 C C . PRO A 1 214 ? -9.195 -7.436 -15.172 1.00 88.19 214 PRO A C 1
ATOM 1719 O O . PRO A 1 214 ? -9.691 -7.762 -16.253 1.00 88.19 214 PRO A O 1
ATOM 1722 N N . ARG A 1 215 ? -9.038 -8.299 -14.167 1.00 84.00 215 ARG A N 1
ATOM 1723 C CA . ARG A 1 215 ? -9.613 -9.646 -14.177 1.00 84.00 215 ARG A CA 1
ATOM 1724 C C . ARG A 1 215 ? -10.770 -9.669 -13.194 1.00 84.00 215 ARG A C 1
ATOM 1726 O O . ARG A 1 215 ? -10.590 -9.329 -12.029 1.00 84.00 215 ARG A O 1
ATOM 1733 N N . LEU A 1 216 ? -11.950 -10.047 -13.676 1.00 80.56 216 LEU A N 1
ATOM 1734 C CA . LEU A 1 216 ? -13.096 -10.283 -12.807 1.00 80.56 216 LEU A CA 1
ATOM 1735 C C . LEU A 1 216 ? -12.777 -11.440 -11.857 1.00 80.56 216 LEU A C 1
ATOM 1737 O O . LEU A 1 216 ? -12.086 -12.388 -12.236 1.00 80.56 216 LEU A O 1
ATOM 1741 N N . HIS A 1 217 ? -13.282 -11.354 -10.629 1.00 75.44 217 HIS A N 1
ATOM 1742 C CA . HIS A 1 217 ? -13.133 -12.438 -9.670 1.00 75.44 217 HIS A CA 1
ATOM 1743 C C . HIS A 1 217 ? -13.895 -13.670 -10.172 1.00 75.44 217 HIS A C 1
ATOM 1745 O O . HIS A 1 217 ? -15.099 -13.604 -10.428 1.00 75.44 217 HIS A O 1
ATOM 1751 N N . VAL A 1 218 ? -13.190 -14.792 -10.319 1.00 80.31 218 VAL A N 1
ATOM 1752 C CA . VAL A 1 218 ? -13.808 -16.066 -10.686 1.00 80.31 218 VAL A CA 1
ATOM 1753 C C . VAL A 1 218 ? -14.457 -16.633 -9.430 1.00 80.31 218 VAL A C 1
ATOM 1755 O O . VAL A 1 218 ? -13.761 -17.066 -8.515 1.00 80.31 218 VAL A O 1
ATOM 1758 N N . LYS A 1 219 ? -15.791 -16.615 -9.374 1.00 80.12 219 LYS A N 1
ATOM 1759 C CA . LYS A 1 219 ? -16.542 -17.245 -8.284 1.00 80.12 219 LYS A CA 1
ATOM 1760 C C . LYS A 1 219 ? -16.472 -18.761 -8.456 1.00 80.12 219 LYS A C 1
ATOM 1762 O O . LYS A 1 219 ? -17.205 -19.325 -9.262 1.00 80.12 219 LYS A O 1
ATOM 1767 N N . LEU A 1 220 ? -15.557 -19.401 -7.735 1.00 84.94 220 LEU A N 1
ATOM 1768 C CA . LEU A 1 220 ? -15.461 -20.857 -7.673 1.00 84.94 220 LEU A CA 1
ATOM 1769 C C . LEU A 1 220 ? -16.287 -21.386 -6.489 1.00 84.94 220 LEU A C 1
ATOM 1771 O O . LEU A 1 220 ? -16.263 -20.760 -5.427 1.00 84.94 220 LEU A O 1
ATOM 1775 N N . PRO A 1 221 ? -16.979 -22.532 -6.632 1.00 92.00 221 PRO A N 1
ATOM 1776 C CA . PRO A 1 221 ? -17.593 -23.219 -5.500 1.00 92.00 221 PRO A CA 1
ATOM 1777 C C . PRO A 1 221 ? -16.556 -23.553 -4.422 1.00 92.00 221 PRO A C 1
ATOM 1779 O O . PRO A 1 221 ? -15.408 -23.888 -4.732 1.00 92.00 221 PRO A O 1
ATOM 1782 N N . GLU A 1 222 ? -16.955 -23.513 -3.149 1.00 90.25 222 GLU A N 1
ATOM 1783 C CA . GLU A 1 222 ? -16.044 -23.799 -2.030 1.00 90.25 222 GLU A CA 1
ATOM 1784 C C . GLU A 1 222 ? -15.413 -25.193 -2.121 1.00 90.25 222 GLU A C 1
ATOM 1786 O O . GLU A 1 222 ? -14.240 -25.369 -1.786 1.00 90.25 222 GLU A O 1
ATOM 1791 N N . GLU A 1 223 ? -16.163 -26.180 -2.612 1.00 91.69 223 GLU A N 1
ATOM 1792 C CA . GLU A 1 223 ? -15.674 -27.542 -2.837 1.00 91.69 223 GLU A CA 1
ATOM 1793 C C . GLU A 1 223 ? -14.524 -27.570 -3.844 1.00 91.69 223 GLU A C 1
ATOM 1795 O O . GLU A 1 223 ? -13.483 -28.178 -3.592 1.00 91.69 223 GLU A O 1
ATOM 1800 N N . THR A 1 224 ? -14.664 -26.832 -4.948 1.00 89.69 224 THR A N 1
ATOM 1801 C CA . THR A 1 224 ? -13.618 -26.688 -5.962 1.00 89.69 224 THR A CA 1
ATOM 1802 C C . THR A 1 224 ? -12.382 -26.011 -5.375 1.00 89.69 224 THR A C 1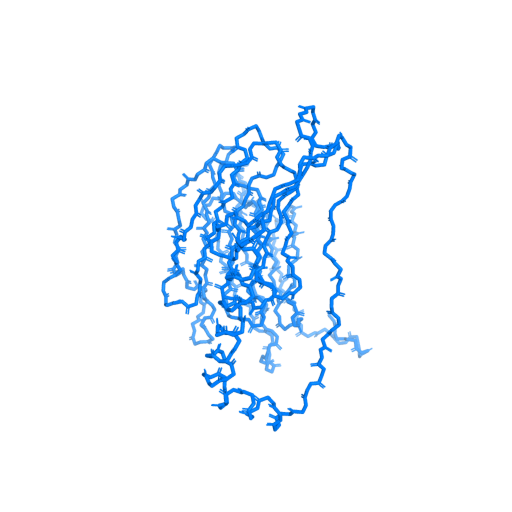
ATOM 1804 O O . THR A 1 224 ? -11.265 -26.465 -5.612 1.00 89.69 224 THR A O 1
ATOM 1807 N N . ILE A 1 225 ? -12.553 -24.974 -4.549 1.00 87.69 225 ILE A N 1
ATOM 1808 C CA . ILE A 1 225 ? -11.431 -24.302 -3.873 1.00 87.69 225 ILE A CA 1
ATOM 1809 C C . ILE A 1 225 ? -10.704 -25.276 -2.936 1.00 87.69 225 ILE A C 1
ATOM 1811 O O . ILE A 1 225 ? -9.471 -25.334 -2.948 1.00 87.69 225 ILE A O 1
ATOM 1815 N N . LYS A 1 226 ? -11.440 -26.070 -2.147 1.00 91.06 226 LYS A N 1
ATOM 1816 C CA . LYS A 1 226 ? -10.862 -27.092 -1.256 1.00 91.06 226 LYS A CA 1
ATOM 1817 C C . LYS A 1 226 ? -10.106 -28.161 -2.048 1.00 91.06 226 LYS A C 1
ATOM 1819 O O . LYS A 1 226 ? -8.978 -28.497 -1.684 1.00 91.06 226 LYS A O 1
ATOM 1824 N N . MET A 1 227 ? -10.679 -28.643 -3.151 1.00 91.75 227 MET A N 1
ATOM 1825 C CA . MET A 1 227 ? -10.040 -29.617 -4.040 1.00 91.75 227 MET A CA 1
ATOM 1826 C C . MET A 1 227 ? -8.751 -29.062 -4.663 1.00 91.75 227 MET A C 1
ATOM 1828 O O . MET A 1 227 ? -7.717 -29.728 -4.615 1.00 91.75 227 MET A O 1
ATOM 1832 N N . ILE A 1 228 ? -8.780 -27.829 -5.184 1.00 88.44 228 ILE A N 1
ATOM 1833 C CA . ILE A 1 228 ? -7.598 -27.158 -5.750 1.00 88.44 228 ILE A CA 1
ATOM 1834 C C . ILE A 1 228 ? -6.510 -27.007 -4.686 1.00 88.44 228 ILE A C 1
ATOM 1836 O O . ILE A 1 228 ? -5.356 -27.328 -4.954 1.00 88.44 228 ILE A O 1
ATOM 1840 N N . ARG A 1 229 ? -6.860 -26.573 -3.468 1.00 88.00 229 ARG A N 1
ATOM 1841 C CA . ARG A 1 229 ? -5.898 -26.443 -2.360 1.00 88.00 229 ARG A CA 1
ATOM 1842 C C . ARG A 1 229 ? -5.257 -27.782 -1.995 1.00 88.00 229 ARG A C 1
ATOM 1844 O O . ARG A 1 229 ? -4.049 -27.827 -1.782 1.00 88.00 229 ARG A O 1
ATOM 1851 N N . LYS A 1 230 ? -6.036 -28.869 -1.967 1.00 92.69 230 LYS A N 1
ATOM 1852 C CA . LYS A 1 230 ? -5.530 -30.222 -1.678 1.00 92.69 230 LYS A CA 1
ATOM 1853 C C . LYS A 1 230 ? -4.570 -30.720 -2.763 1.00 92.69 230 LYS A C 1
ATOM 1855 O O . LYS A 1 230 ? -3.535 -31.297 -2.445 1.00 92.69 230 LYS A O 1
ATOM 1860 N N . ASN A 1 231 ? -4.886 -30.446 -4.027 1.00 90.56 231 ASN A N 1
ATOM 1861 C CA . ASN A 1 231 ? -4.103 -30.907 -5.176 1.00 90.56 231 ASN A CA 1
ATOM 1862 C C . ASN A 1 231 ? -3.020 -29.913 -5.624 1.00 90.56 231 ASN A C 1
ATOM 1864 O O . ASN A 1 231 ? -2.307 -30.185 -6.587 1.00 90.56 231 ASN A O 1
ATOM 1868 N N . LEU A 1 232 ? -2.857 -28.783 -4.927 1.00 88.19 232 LEU A N 1
ATOM 1869 C CA . LEU A 1 232 ? -2.001 -27.680 -5.363 1.00 88.19 232 LEU A CA 1
ATOM 1870 C C . LEU A 1 232 ? -0.554 -28.115 -5.611 1.00 88.19 232 LEU A C 1
ATOM 1872 O O . LEU A 1 232 ? 0.040 -27.687 -6.592 1.00 88.19 232 LEU A O 1
ATOM 1876 N N . LYS A 1 233 ? -0.002 -28.999 -4.768 1.00 89.06 233 LYS A N 1
ATOM 1877 C CA . LYS A 1 233 ? 1.368 -29.515 -4.934 1.00 89.06 233 LYS A CA 1
ATOM 1878 C C . LYS A 1 233 ? 1.537 -30.300 -6.237 1.00 89.06 233 LYS A C 1
ATOM 1880 O O . LYS A 1 233 ? 2.496 -30.063 -6.961 1.00 89.06 233 LYS A O 1
ATOM 1885 N N . ALA A 1 234 ? 0.596 -31.193 -6.544 1.00 89.44 234 ALA A N 1
ATOM 1886 C CA . ALA A 1 234 ? 0.628 -31.993 -7.768 1.00 89.44 234 ALA A CA 1
ATOM 1887 C C . ALA A 1 234 ? 0.443 -31.109 -9.009 1.00 89.44 234 ALA A C 1
ATOM 1889 O O . ALA A 1 234 ? 1.197 -31.214 -9.973 1.00 89.44 234 ALA A O 1
ATOM 1890 N N . THR A 1 235 ? -0.515 -30.181 -8.952 1.00 86.56 235 THR A N 1
ATOM 1891 C CA . THR A 1 235 ? -0.766 -29.215 -10.025 1.00 86.56 235 THR A CA 1
ATOM 1892 C C . THR A 1 235 ? 0.437 -28.292 -10.257 1.00 86.56 235 THR A C 1
ATOM 1894 O O . THR A 1 235 ? 0.796 -28.044 -11.402 1.00 86.56 235 THR A O 1
ATOM 1897 N N . SER A 1 236 ? 1.092 -27.820 -9.190 1.00 88.12 236 SER A N 1
ATOM 1898 C CA . SER A 1 236 ? 2.302 -26.988 -9.275 1.00 88.12 236 SER A CA 1
ATOM 1899 C C . SER A 1 236 ? 3.458 -27.743 -9.921 1.00 88.12 236 SER A C 1
ATOM 1901 O O . SER A 1 236 ? 4.067 -27.224 -10.848 1.00 88.12 236 SER A O 1
ATOM 1903 N N . ALA A 1 237 ? 3.725 -28.979 -9.482 1.00 90.25 237 ALA A N 1
ATOM 1904 C CA . ALA A 1 237 ? 4.791 -29.804 -10.048 1.00 90.25 237 ALA A CA 1
ATOM 1905 C C . ALA A 1 237 ? 4.580 -30.054 -11.548 1.00 90.25 237 ALA A C 1
ATOM 1907 O O . ALA A 1 237 ? 5.512 -29.904 -12.335 1.00 90.25 237 ALA A O 1
ATOM 1908 N N . ARG A 1 238 ? 3.336 -30.348 -11.949 1.00 91.25 238 ARG A N 1
ATOM 1909 C CA . ARG A 1 238 ? 2.967 -30.510 -13.357 1.00 91.25 238 ARG A CA 1
ATOM 1910 C C . ARG A 1 238 ? 3.233 -29.239 -14.172 1.00 91.25 238 ARG A C 1
ATOM 1912 O O . ARG A 1 238 ? 3.843 -29.323 -15.230 1.00 91.25 238 ARG A O 1
ATOM 1919 N N . PHE A 1 239 ? 2.801 -28.070 -13.693 1.00 88.38 239 PHE A N 1
ATOM 1920 C CA . PHE A 1 239 ? 3.036 -26.811 -14.410 1.00 88.38 239 PHE A CA 1
ATOM 1921 C C . PHE A 1 239 ? 4.518 -26.434 -14.469 1.00 88.38 239 PHE A C 1
ATOM 1923 O O . PHE A 1 239 ? 4.968 -25.915 -15.482 1.00 88.38 239 PHE A O 1
ATOM 1930 N N . GLU A 1 240 ? 5.295 -26.719 -13.424 1.00 88.62 240 GLU A N 1
ATOM 1931 C CA . GLU A 1 240 ? 6.745 -26.509 -13.453 1.00 88.62 240 GLU A CA 1
ATOM 1932 C C . GLU A 1 240 ? 7.446 -27.402 -14.482 1.00 88.62 240 GLU A C 1
ATOM 1934 O O . GLU A 1 240 ? 8.411 -26.968 -15.112 1.00 88.62 240 GLU A O 1
ATOM 1939 N N . GLU A 1 241 ? 6.992 -28.645 -14.647 1.00 90.12 241 GLU A N 1
ATOM 1940 C CA . GLU A 1 241 ? 7.508 -29.560 -15.664 1.00 90.12 241 GLU A CA 1
ATOM 1941 C C . GLU A 1 241 ? 7.138 -29.097 -17.080 1.00 90.12 241 GLU A C 1
ATOM 1943 O O . GLU A 1 241 ? 8.024 -28.979 -17.928 1.00 90.12 241 GLU A O 1
ATOM 1948 N N . GLU A 1 242 ? 5.869 -28.746 -17.314 1.00 89.25 242 GLU A N 1
ATOM 1949 C CA . GLU A 1 242 ? 5.400 -28.171 -18.584 1.00 89.25 242 GLU A CA 1
ATOM 1950 C C . GLU A 1 242 ? 6.183 -26.884 -18.934 1.00 89.25 242 GLU A C 1
ATOM 1952 O O . GLU A 1 242 ? 6.725 -26.769 -20.036 1.00 89.25 242 GLU A O 1
ATOM 1957 N N . ASP A 1 243 ? 6.361 -25.965 -17.977 1.00 86.25 243 ASP A N 1
ATOM 1958 C CA . ASP A 1 243 ? 7.149 -24.736 -18.154 1.00 86.25 243 ASP A CA 1
ATOM 1959 C C . ASP A 1 243 ? 8.627 -25.021 -18.478 1.00 86.25 243 ASP A C 1
ATOM 1961 O O . ASP A 1 243 ? 9.240 -24.309 -19.282 1.00 86.25 243 ASP A O 1
ATOM 1965 N N . LYS A 1 244 ? 9.239 -26.036 -17.848 1.00 86.75 244 LYS A N 1
ATOM 1966 C CA . LYS A 1 244 ? 10.630 -26.441 -18.131 1.00 86.75 244 LYS A CA 1
ATOM 1967 C C . LYS A 1 244 ? 10.770 -26.986 -19.550 1.00 86.75 244 LYS A C 1
ATOM 1969 O O . LYS A 1 244 ? 11.730 -26.626 -20.237 1.00 86.75 244 LYS A O 1
ATOM 1974 N N . LEU A 1 245 ? 9.830 -27.826 -19.983 1.00 87.12 245 LEU A N 1
ATOM 1975 C CA . LEU A 1 245 ? 9.815 -28.396 -21.330 1.00 87.12 245 LEU A CA 1
ATOM 1976 C C . LEU A 1 245 ? 9.677 -27.301 -22.393 1.00 87.12 245 LEU A C 1
ATOM 1978 O O . LEU A 1 245 ? 10.449 -27.281 -23.353 1.00 87.12 245 LEU A O 1
ATOM 1982 N N . GLU A 1 246 ? 8.761 -26.353 -22.194 1.00 84.12 246 GLU A N 1
ATOM 1983 C CA . GLU A 1 246 ? 8.554 -25.232 -23.118 1.00 84.12 246 GLU A CA 1
ATOM 1984 C C . GLU A 1 246 ? 9.760 -24.284 -23.165 1.00 84.12 246 GLU A C 1
ATOM 1986 O O . GLU A 1 246 ? 10.202 -23.901 -24.252 1.00 84.12 246 GLU A O 1
ATOM 1991 N N . ARG A 1 247 ? 10.386 -23.972 -22.019 1.00 77.75 247 ARG A N 1
ATOM 1992 C CA . ARG A 1 247 ? 11.642 -23.197 -22.020 1.00 77.75 247 ARG A CA 1
ATOM 1993 C C . ARG A 1 247 ? 12.741 -23.895 -22.809 1.00 77.75 247 ARG A C 1
ATOM 1995 O O . ARG A 1 247 ? 13.423 -23.227 -23.575 1.00 77.75 247 ARG A O 1
ATOM 2002 N N . GLY A 1 248 ? 12.891 -25.211 -22.648 1.00 71.62 248 GLY A N 1
ATOM 2003 C CA . GLY A 1 248 ? 13.888 -26.001 -23.376 1.00 71.62 248 GLY A CA 1
ATOM 2004 C C . GLY A 1 248 ? 13.648 -26.077 -24.889 1.00 71.62 248 GLY A C 1
ATOM 2005 O O . GLY A 1 248 ? 14.595 -26.297 -25.642 1.00 71.62 248 GLY A O 1
ATOM 2006 N N . ARG A 1 249 ? 12.403 -25.884 -25.346 1.00 75.75 249 ARG A N 1
ATOM 2007 C CA . ARG A 1 249 ? 12.059 -25.752 -26.771 1.00 75.75 249 ARG A CA 1
ATOM 2008 C C . ARG A 1 249 ? 12.399 -24.361 -27.303 1.00 75.75 249 ARG A C 1
ATOM 2010 O O . ARG A 1 249 ? 12.952 -24.255 -28.391 1.00 75.75 249 ARG A O 1
ATOM 2017 N N . ALA A 1 250 ? 12.121 -23.317 -26.523 1.00 67.94 250 ALA A N 1
ATOM 2018 C CA . ALA A 1 250 ? 12.360 -21.930 -26.913 1.00 67.94 250 ALA A CA 1
ATOM 2019 C C . ALA A 1 250 ? 13.852 -21.544 -26.974 1.00 67.94 250 ALA A C 1
ATOM 2021 O O . ALA A 1 250 ? 14.204 -20.674 -27.758 1.00 67.94 250 ALA A O 1
ATOM 2022 N N . THR A 1 251 ? 14.735 -22.178 -26.192 1.00 61.06 251 THR A N 1
ATOM 2023 C CA . THR A 1 251 ? 16.196 -21.939 -26.255 1.00 61.06 251 THR A CA 1
ATOM 2024 C C . THR A 1 251 ? 16.917 -22.676 -27.387 1.00 61.06 251 THR A C 1
ATOM 2026 O O . THR A 1 251 ? 18.118 -22.478 -27.557 1.00 61.06 251 THR A O 1
ATOM 2029 N N . LYS A 1 252 ? 16.230 -23.545 -28.140 1.00 49.22 252 LYS A N 1
ATOM 2030 C CA . LYS A 1 252 ? 16.804 -24.292 -29.276 1.00 49.22 252 LYS A CA 1
ATOM 2031 C C . LYS A 1 252 ? 16.580 -23.619 -30.640 1.00 49.22 252 LYS A C 1
ATOM 2033 O O . LYS A 1 252 ? 16.858 -24.245 -31.661 1.00 49.22 252 LYS A O 1
ATOM 2038 N N . VAL A 1 253 ? 16.088 -22.382 -30.649 1.00 39.03 253 VAL A N 1
ATOM 2039 C CA . VAL A 1 253 ? 15.921 -21.517 -31.830 1.00 39.03 253 VAL A CA 1
ATOM 2040 C C . VAL A 1 253 ? 16.787 -20.282 -31.635 1.00 39.03 253 VAL A C 1
ATOM 2042 O O . VAL A 1 253 ? 17.422 -19.864 -32.624 1.00 39.03 253 VAL A O 1
#

Sequence (253 aa):
MEFPSKKKLRAQRIFSVSSAHLFWNKNGDRLAAHTERYQKKINPTSHIEIFDARGKDISVLSMPLSESFIAFDWEPSGDKFCVLVGTQHKSTPLIYYLDTTKHVPQLISKFEPMERFTNVVWAPAGGWLVVYSAGSTSGSIMFIDSNGAQPTRTNLVEYPGFNKGVWDPTGRYFAAACTSHGGKGDSGYRIYTFQGRELFRKPLDRLIQFKWRPRLHVKLPEETIKMIRKNLKATSARFEEEDKLERGRATKV

Solvent-accessible surface area (backbone atoms only — not comparable to full-atom values): 14155 Å² total; per-residue (Å²): 102,46,83,89,81,62,46,77,80,79,84,84,91,81,74,53,64,80,49,77,49,81,46,68,35,85,82,68,43,35,38,38,36,39,35,34,26,55,57,103,52,97,65,68,47,35,32,39,37,39,38,39,52,82,51,100,59,70,44,78,38,76,44,77,52,96,44,46,78,67,32,65,35,51,35,35,93,57,54,39,36,38,40,31,25,35,62,98,60,34,23,27,50,36,33,31,37,59,50,92,92,50,85,57,74,40,80,54,34,73,54,77,70,38,75,52,49,58,46,47,47,48,18,64,67,27,53,32,36,39,40,27,17,60,58,32,82,78,6,36,41,36,18,28,44,48,75,54,92,55,51,43,78,66,32,77,45,80,48,60,41,21,46,44,78,47,62,30,75,75,30,56,36,37,35,41,25,16,34,57,88,45,55,93,70,88,18,23,39,37,34,22,37,54,59,54,51,79,76,47,75,45,83,34,94,73,29,80,81,88,78,69,79,85,68,80,84,80,88,68,57,70,67,57,53,53,52,49,64,72,43,40,66,61,55,48,53,50,51,54,50,54,52,50,54,52,50,61,57,64,74,75,115

Organism: NCBI:txid637853